Protein AF-A0A2E8DGE8-F1 (afdb_monomer)

Solvent-accessible surface area (backbone atoms only — not comparable to full-atom values): 11544 Å² total; per-residue (Å²): 110,72,70,59,54,52,53,52,56,52,50,54,56,52,52,54,51,55,49,52,20,52,50,45,42,50,50,31,44,53,45,53,69,44,33,67,75,41,34,36,60,28,47,49,55,46,34,62,89,46,58,68,51,37,36,53,54,50,53,54,47,49,52,51,52,49,50,54,44,48,53,27,65,72,46,49,27,46,70,27,46,38,50,35,53,40,47,15,53,49,42,28,52,52,18,54,53,20,47,76,56,33,91,50,69,68,46,21,52,46,11,34,54,48,15,46,51,27,23,53,36,40,69,31,65,46,39,44,24,49,15,45,31,50,72,50,62,88,82,38,45,36,39,58,48,80,62,59,66,68,52,50,68,51,52,42,57,52,30,42,50,42,30,52,50,17,62,46,52,9,61,46,30,42,41,65,71,37,54,69,66,11,51,52,33,38,69,54,18,39,58,49,15,53,51,28,52,51,55,53,37,55,57,57,59,22,32,37,37,42,41,96,71,28,41,35,46,40,36,80,87,84,36,96,64,74,49,76,45,70,70,127

Radius of gyration: 20.79 Å; Cα contacts (8 Å, |Δi|>4): 319; chains: 1; bounding box: 44×44×61 Å

Nearest PDB structures (foldseek):
  6zif-assembly1_C  TM=5.701E-01  e=2.093E+00  Methylocystis sp. ATCC 49242
  2x0c-assembly1_A  TM=2.723E-01  e=5.599E-01  Mus musculus
  3lmf-assembly1_A  TM=5.514E-01  e=4.478E+00  Nitrosospira multiformis ATCC 25196
  5ic1-assembly1_A  TM=2.253E-01  e=5.485E+00  Mus musculus

Secondary structure (DSSP, 8-state):
-HHHHHHHHHHHHHHHHHHHHHHHHHHHHHHHHHHHHHTHHHHHHHHHTS-HHHHHHHHHHHHHHHHHHHHHHHS-SHHHHHHHHHHHHHHHHHHHHHHTT-S-HHHHHHHHHHHHHHHHHHT-HHHHHHHHHTT--TT-EEEEPPPPHHIIIIIHHHHHHHHHHHHHHHHHHHHTT-HHHHHHHHHHHHHHHHHHHHHHHHHHT-EEEEETTEEEEE-TTT-SSPEEEE--

Structure (mmCIF, N/CA/C/O backbone):
data_AF-A0A2E8DGE8-F1
#
_entry.id   AF-A0A2E8DGE8-F1
#
loop_
_atom_site.group_PDB
_atom_site.id
_atom_site.type_symbol
_atom_site.label_atom_id
_atom_site.label_alt_id
_atom_site.label_comp_id
_atom_site.label_asym_id
_atom_site.label_entity_id
_atom_site.label_seq_id
_atom_site.pdbx_PDB_ins_code
_atom_site.Cartn_x
_atom_site.Cartn_y
_atom_site.Cartn_z
_atom_site.occupancy
_atom_site.B_iso_or_equiv
_atom_site.auth_seq_id
_atom_site.auth_comp_id
_atom_site.auth_asym_id
_atom_site.auth_atom_id
_atom_site.pdbx_PDB_model_num
ATOM 1 N N . MET A 1 1 ? -25.039 20.479 36.076 1.00 51.91 1 MET A N 1
ATOM 2 C CA . MET A 1 1 ? -24.089 21.240 35.225 1.00 51.91 1 MET A CA 1
ATOM 3 C C . MET A 1 1 ? -22.815 20.466 34.866 1.00 51.91 1 MET A C 1
ATOM 5 O O . MET A 1 1 ? -22.475 20.454 33.691 1.00 51.91 1 MET A O 1
ATOM 9 N N . ALA A 1 2 ? -22.148 19.762 35.794 1.00 54.34 2 ALA A N 1
ATOM 10 C CA . ALA A 1 2 ? -20.901 19.028 35.503 1.00 54.34 2 ALA A CA 1
ATOM 11 C C . ALA A 1 2 ? -21.019 17.928 34.417 1.00 54.34 2 ALA A C 1
ATOM 13 O O . ALA A 1 2 ? -20.128 17.791 33.583 1.00 54.34 2 ALA A O 1
ATOM 14 N N . ALA A 1 3 ? -22.134 17.188 34.363 1.00 55.03 3 ALA A N 1
ATOM 15 C CA . ALA A 1 3 ? -22.364 16.163 33.334 1.00 55.03 3 ALA A CA 1
ATOM 16 C C . ALA A 1 3 ? -22.555 16.750 31.919 1.00 55.03 3 ALA A C 1
ATOM 18 O O . ALA A 1 3 ? -22.093 16.171 30.939 1.00 55.03 3 ALA A O 1
ATOM 19 N N . VAL A 1 4 ? -23.178 17.931 31.817 1.00 55.06 4 VAL A N 1
ATOM 20 C CA . VAL A 1 4 ? -23.415 18.629 30.541 1.00 55.06 4 VAL A CA 1
ATOM 21 C C . VAL A 1 4 ? -22.108 19.214 30.001 1.00 55.06 4 VAL A C 1
ATOM 23 O O . VAL A 1 4 ? -21.792 19.020 28.832 1.00 55.06 4 VAL A O 1
ATOM 26 N N . ALA A 1 5 ? -21.293 19.832 30.864 1.00 48.47 5 ALA A N 1
ATOM 27 C CA . ALA A 1 5 ? -19.969 20.334 30.489 1.00 48.47 5 ALA A CA 1
ATOM 28 C C . ALA A 1 5 ? -19.020 19.202 30.046 1.00 48.47 5 ALA A C 1
ATOM 30 O O . ALA A 1 5 ? -18.326 19.334 29.040 1.00 48.47 5 ALA A O 1
ATOM 31 N N . LYS A 1 6 ? -19.050 18.049 30.734 1.00 51.09 6 LYS A N 1
ATOM 32 C CA . LYS A 1 6 ? -18.287 16.851 30.342 1.00 51.09 6 LYS A CA 1
ATOM 33 C C . LYS A 1 6 ? -18.746 16.302 28.984 1.00 51.09 6 LYS A C 1
ATOM 35 O O . LYS A 1 6 ? -17.907 15.925 28.172 1.00 51.09 6 LYS A O 1
ATOM 40 N N . GLY A 1 7 ? -20.054 16.309 28.712 1.00 55.84 7 GLY A N 1
ATOM 41 C CA . GLY A 1 7 ? -20.617 15.907 27.418 1.00 55.84 7 GLY A CA 1
ATOM 42 C C . GLY A 1 7 ? -20.218 16.825 26.254 1.00 55.84 7 GLY A C 1
ATOM 43 O O . GLY A 1 7 ? -19.949 16.333 25.160 1.00 55.84 7 GLY A O 1
ATOM 44 N N . ILE A 1 8 ? -20.121 18.137 26.490 1.00 54.28 8 ILE A N 1
ATOM 45 C CA . ILE A 1 8 ? -19.692 19.119 25.478 1.00 54.28 8 ILE A CA 1
ATOM 46 C C . ILE A 1 8 ? -18.203 18.941 25.144 1.00 54.28 8 ILE A C 1
ATOM 48 O O . ILE A 1 8 ? -17.860 18.788 23.973 1.00 54.28 8 ILE A O 1
ATOM 52 N N . PHE A 1 9 ? -17.338 18.823 26.157 1.00 50.56 9 PHE A N 1
ATOM 53 C CA . PHE A 1 9 ? -15.903 18.583 25.949 1.00 50.56 9 PHE A CA 1
ATOM 54 C C . PHE A 1 9 ? -15.605 17.239 25.263 1.00 50.56 9 PHE A C 1
ATOM 56 O O . PHE A 1 9 ? -14.710 17.149 24.423 1.00 50.56 9 PHE A O 1
ATOM 63 N N . GLN A 1 10 ? -16.357 16.176 25.577 1.00 57.41 10 GLN A N 1
ATOM 64 C CA . GLN A 1 10 ? -16.200 14.892 24.882 1.00 57.41 10 GLN A CA 1
ATOM 65 C C . GLN A 1 10 ? -16.668 14.948 23.421 1.00 57.41 10 GLN A C 1
ATOM 67 O O . GLN A 1 10 ? -16.054 14.307 22.565 1.00 57.41 10 GLN A O 1
ATOM 72 N N . ARG A 1 11 ? -17.711 15.733 23.115 1.00 55.59 11 ARG A N 1
ATOM 73 C CA . ARG A 1 11 ? -18.164 15.950 21.734 1.00 55.59 11 ARG A CA 1
ATOM 74 C C . ARG A 1 11 ? -17.136 16.718 20.906 1.00 55.59 11 ARG A C 1
ATOM 76 O O . ARG A 1 11 ? -16.836 16.279 19.798 1.00 55.59 11 ARG A O 1
ATOM 83 N N . GLU A 1 12 ? -16.559 17.798 21.430 1.00 55.56 12 GLU A N 1
ATOM 84 C CA . GLU A 1 12 ? -15.528 18.560 20.707 1.00 55.56 12 GLU A CA 1
ATOM 85 C C . GLU A 1 12 ? -14.302 17.693 20.390 1.00 55.56 12 GLU A C 1
ATOM 87 O O . GLU A 1 12 ? -13.897 17.605 19.226 1.00 55.56 12 GLU A O 1
ATOM 92 N N . ASN A 1 13 ? -13.796 16.939 21.373 1.00 60.56 13 ASN A N 1
ATOM 93 C CA . ASN A 1 13 ? -12.672 16.019 21.164 1.00 60.56 13 ASN A CA 1
ATOM 94 C C . ASN A 1 13 ? -12.981 14.924 20.124 1.00 60.56 13 ASN A C 1
ATOM 96 O O . ASN A 1 13 ? -12.121 14.578 19.311 1.00 60.56 13 ASN A O 1
ATOM 100 N N . GLY A 1 14 ? -14.214 14.403 20.100 1.00 61.72 14 GLY A N 1
ATOM 101 C CA . GLY A 1 14 ? -14.649 13.422 19.102 1.00 61.72 14 GLY A CA 1
ATOM 102 C C . GLY A 1 14 ? -14.700 13.982 17.676 1.00 61.72 14 GLY A C 1
ATOM 103 O O . GLY A 1 14 ? -14.303 13.300 16.729 1.00 61.72 14 GLY A O 1
ATOM 104 N N . THR A 1 15 ? -15.138 15.234 17.507 1.00 70.94 15 THR A N 1
ATOM 105 C CA . THR A 1 15 ? -15.202 15.884 16.183 1.00 70.94 15 THR A CA 1
ATOM 106 C C . THR A 1 15 ? -13.824 16.215 15.607 1.00 70.94 15 THR A C 1
ATOM 108 O O . THR A 1 15 ? -13.624 16.083 14.398 1.00 70.94 15 THR A O 1
ATOM 111 N N . GLY A 1 16 ? -12.860 16.592 16.455 1.00 75.56 16 GLY A N 1
ATOM 112 C CA . GLY A 1 16 ? -11.479 16.850 16.040 1.00 75.56 16 GLY A CA 1
ATOM 113 C C . GLY A 1 16 ? -10.785 15.595 15.505 1.00 75.56 16 GLY A C 1
ATOM 114 O O . GLY A 1 16 ? -10.193 15.636 14.427 1.00 75.56 16 GLY A O 1
ATOM 115 N N . ALA A 1 17 ? -10.933 14.465 16.205 1.00 77.81 17 ALA A N 1
ATOM 116 C CA . ALA A 1 17 ? -10.365 13.181 15.786 1.00 77.81 17 ALA A CA 1
ATOM 117 C C . ALA A 1 17 ? -10.940 12.694 14.443 1.00 77.81 17 ALA A C 1
ATOM 119 O O . ALA A 1 17 ? -10.188 12.343 13.539 1.00 77.81 17 ALA A O 1
ATOM 120 N N . ARG A 1 18 ? -12.264 12.775 14.248 1.00 82.31 18 ARG A N 1
ATOM 121 C CA . ARG A 1 18 ? -12.881 12.396 12.960 1.00 82.31 18 ARG A CA 1
ATOM 122 C C . ARG A 1 18 ? -12.405 13.267 11.799 1.00 82.31 18 ARG A C 1
ATOM 124 O O . ARG A 1 18 ? -12.255 12.789 10.672 1.00 82.31 18 ARG A O 1
ATOM 131 N N . ARG A 1 19 ? -12.158 14.556 12.058 1.00 86.06 19 ARG A N 1
ATOM 132 C CA . ARG A 1 19 ? -11.644 15.482 11.043 1.00 86.06 19 ARG A CA 1
ATOM 133 C C . ARG A 1 19 ? -10.224 15.112 10.621 1.00 86.06 19 ARG A C 1
ATOM 135 O O . ARG A 1 19 ? -9.949 15.117 9.424 1.00 86.06 19 ARG A O 1
ATOM 142 N N . SER A 1 20 ? -9.342 14.778 11.565 1.00 87.81 20 SER A N 1
ATOM 143 C CA . SER A 1 20 ? -7.960 14.389 11.250 1.00 87.81 20 SER A CA 1
ATOM 144 C C . SER A 1 20 ? -7.879 13.035 10.539 1.00 87.81 20 SER A C 1
ATOM 146 O O . SER A 1 20 ? -7.120 12.905 9.578 1.00 87.81 20 SER A O 1
ATOM 148 N N . GLU A 1 21 ? -8.696 12.059 10.939 1.00 91.00 21 GLU A N 1
ATOM 149 C CA . GLU A 1 21 ? -8.862 10.766 10.256 1.00 91.00 21 GLU A CA 1
ATOM 150 C C . GLU A 1 21 ? -9.275 10.958 8.795 1.00 91.00 21 GLU A C 1
ATOM 152 O O . GLU A 1 21 ? -8.600 10.488 7.876 1.00 91.00 21 GLU A O 1
ATOM 157 N N . THR A 1 22 ? -10.338 11.735 8.576 1.00 91.38 22 THR A N 1
ATOM 158 C CA . THR A 1 22 ? -10.864 12.019 7.237 1.00 91.38 22 THR A CA 1
ATOM 159 C C . THR A 1 22 ? -9.843 12.778 6.391 1.00 91.38 22 THR A C 1
ATOM 161 O O . THR A 1 22 ? -9.613 12.419 5.238 1.00 91.38 22 THR A O 1
ATOM 164 N N . ALA A 1 23 ? -9.185 13.796 6.956 1.00 93.31 23 ALA A N 1
A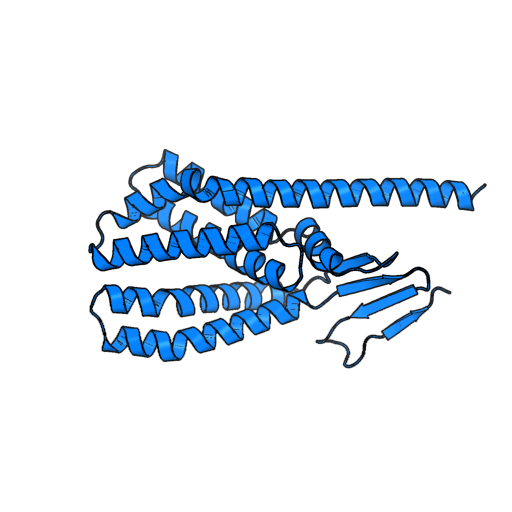TOM 165 C CA . ALA A 1 23 ? -8.156 14.562 6.258 1.00 93.31 23 ALA A CA 1
ATOM 166 C C . ALA A 1 23 ? -6.970 13.679 5.844 1.00 93.31 23 ALA A C 1
ATOM 168 O O . ALA A 1 23 ? -6.548 13.720 4.691 1.00 93.31 23 ALA A O 1
ATOM 169 N N . THR A 1 24 ? -6.472 12.833 6.749 1.00 92.94 24 THR A N 1
ATOM 170 C CA . THR A 1 24 ? -5.340 11.938 6.460 1.00 92.94 24 THR A CA 1
ATOM 171 C C . THR A 1 24 ? -5.714 10.883 5.417 1.00 92.94 24 THR A C 1
ATOM 173 O O . THR A 1 24 ? -4.919 10.594 4.524 1.00 92.94 24 THR A O 1
ATOM 176 N N . ALA A 1 25 ? -6.939 10.350 5.4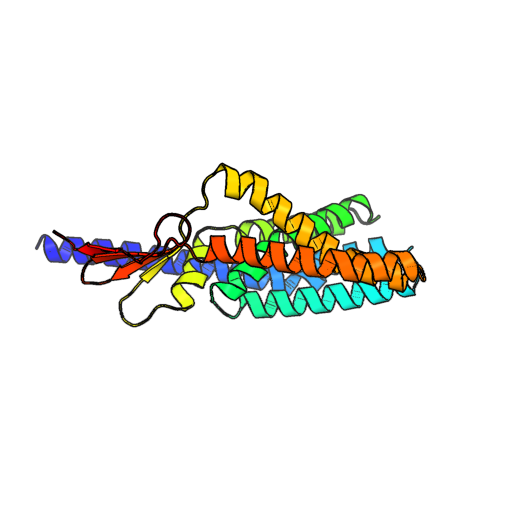66 1.00 94.19 25 ALA A N 1
ATOM 177 C CA . ALA A 1 25 ? -7.442 9.435 4.444 1.00 94.19 25 ALA A CA 1
ATOM 178 C C . ALA A 1 25 ? -7.549 10.111 3.066 1.00 94.19 25 ALA A C 1
ATOM 180 O O . ALA A 1 25 ? -7.201 9.502 2.055 1.00 94.19 25 ALA A O 1
ATOM 181 N N . TRP A 1 26 ? -7.978 11.375 3.007 1.00 96.25 26 TRP A N 1
ATOM 182 C CA . TRP A 1 26 ? -7.978 12.144 1.760 1.00 96.25 26 TRP A CA 1
ATOM 183 C C . TRP A 1 26 ? -6.573 12.433 1.240 1.00 96.25 26 TRP A C 1
ATOM 185 O O . TRP A 1 26 ? -6.359 12.314 0.036 1.00 96.25 26 TRP A O 1
ATOM 195 N N . ILE A 1 27 ? -5.613 12.734 2.120 1.00 96.56 27 ILE A N 1
ATOM 196 C CA . ILE A 1 27 ? -4.197 12.870 1.744 1.00 96.56 27 ILE A CA 1
ATOM 197 C C . ILE A 1 27 ? -3.694 11.566 1.124 1.00 96.56 27 ILE A C 1
ATOM 199 O O . ILE A 1 27 ? -3.140 11.599 0.029 1.00 96.56 27 ILE A O 1
ATOM 203 N N . LEU A 1 28 ? -3.938 10.421 1.773 1.00 97.25 28 LEU A N 1
ATOM 204 C CA . LEU A 1 28 ? -3.561 9.109 1.244 1.00 97.25 28 LEU A CA 1
ATOM 205 C C . LEU A 1 28 ? -4.180 8.862 -0.139 1.00 97.25 28 LEU A C 1
ATOM 207 O O . LEU A 1 28 ? -3.470 8.479 -1.062 1.00 97.25 28 LEU A O 1
ATOM 211 N N . ARG A 1 29 ? -5.486 9.106 -0.301 1.00 97.94 29 ARG A N 1
ATOM 212 C CA . ARG A 1 29 ? -6.204 8.911 -1.574 1.00 97.94 29 ARG A CA 1
ATOM 213 C C . ARG A 1 29 ? -5.666 9.810 -2.681 1.00 97.94 29 ARG A C 1
ATOM 215 O O . ARG A 1 29 ? -5.420 9.328 -3.780 1.00 97.94 29 ARG A O 1
ATOM 222 N N . ALA A 1 30 ? -5.469 11.097 -2.400 1.00 97.88 30 ALA A N 1
ATOM 223 C CA . ALA A 1 30 ? -4.946 12.057 -3.369 1.00 97.88 30 ALA A CA 1
ATOM 224 C C . ALA A 1 30 ? -3.496 11.729 -3.759 1.00 97.88 30 ALA A C 1
ATOM 226 O O . ALA A 1 30 ? -3.151 11.737 -4.942 1.00 97.88 30 ALA A O 1
ATOM 227 N N . ALA A 1 31 ? -2.661 11.375 -2.779 1.00 97.19 31 ALA A N 1
ATOM 228 C CA . ALA A 1 31 ? -1.288 10.951 -3.022 1.00 97.19 31 ALA A CA 1
ATOM 229 C C . ALA A 1 31 ? -1.248 9.661 -3.857 1.00 97.19 31 ALA A C 1
ATOM 231 O O . ALA A 1 31 ? -0.504 9.592 -4.828 1.00 97.19 31 ALA A O 1
ATOM 232 N N . TRP A 1 32 ? -2.103 8.678 -3.552 1.00 97.88 32 TRP A N 1
ATOM 233 C CA . TRP A 1 32 ? -2.200 7.432 -4.317 1.00 97.88 32 TRP A CA 1
ATOM 234 C C . TRP A 1 32 ? -2.699 7.656 -5.750 1.00 97.88 32 TRP A C 1
ATOM 236 O O . TRP A 1 32 ? -2.144 7.112 -6.705 1.00 97.88 32 TRP A O 1
ATOM 246 N N . LEU A 1 33 ? -3.735 8.483 -5.915 1.00 98.19 33 LEU A N 1
ATOM 247 C CA . LEU A 1 33 ? -4.322 8.818 -7.213 1.00 98.19 33 LEU A CA 1
ATOM 248 C C . LEU A 1 33 ? -3.297 9.468 -8.150 1.00 98.19 33 LEU A C 1
ATOM 250 O O . LEU A 1 33 ? -3.298 9.186 -9.344 1.00 98.19 33 LEU A O 1
ATOM 254 N N . THR A 1 34 ? -2.415 10.309 -7.609 1.00 98.00 34 THR A N 1
ATOM 255 C CA . THR A 1 34 ? -1.416 11.058 -8.386 1.00 98.00 34 THR A CA 1
ATOM 256 C C . THR A 1 34 ? -0.120 10.286 -8.654 1.00 98.00 34 THR A C 1
ATOM 258 O O . THR A 1 34 ? 0.705 10.771 -9.425 1.00 98.00 34 THR A O 1
ATOM 261 N N . LEU A 1 35 ? 0.059 9.072 -8.108 1.00 97.88 35 LEU A N 1
ATOM 262 C CA . LEU A 1 35 ? 1.256 8.238 -8.328 1.00 97.88 35 LEU A CA 1
ATOM 263 C C . LEU A 1 35 ? 1.648 8.032 -9.802 1.00 97.88 35 LEU A C 1
ATOM 265 O O . LEU A 1 35 ? 2.840 8.118 -10.094 1.00 97.88 35 LEU A O 1
ATOM 269 N N . PRO A 1 36 ? 0.723 7.802 -10.756 1.00 97.75 36 PRO A N 1
ATOM 270 C CA . PRO A 1 36 ? 1.098 7.635 -12.159 1.00 97.75 36 PRO A CA 1
ATOM 271 C C . PRO A 1 36 ? 1.751 8.886 -12.760 1.00 97.75 36 PRO A C 1
ATOM 273 O O . PRO A 1 36 ? 2.503 8.771 -13.719 1.00 97.75 36 PRO A O 1
ATOM 276 N N . LEU A 1 37 ? 1.491 10.067 -12.188 1.00 97.25 37 LEU A N 1
ATOM 277 C CA . LEU A 1 37 ? 2.069 11.340 -12.622 1.00 97.25 37 LEU A CA 1
ATOM 278 C C . LEU A 1 37 ? 3.358 11.680 -11.863 1.00 97.25 37 LEU A C 1
ATOM 280 O O . LEU A 1 37 ? 4.256 12.284 -12.434 1.00 97.25 37 LEU A O 1
ATOM 284 N N . THR A 1 38 ? 3.450 11.314 -10.582 1.00 97.31 38 THR A N 1
ATOM 285 C CA . THR A 1 38 ? 4.573 11.698 -9.707 1.00 97.31 38 THR A CA 1
ATOM 286 C C . THR A 1 38 ? 5.697 10.666 -9.665 1.00 97.31 38 THR A C 1
ATOM 288 O O . THR A 1 38 ? 6.863 11.037 -9.629 1.00 97.31 38 THR A O 1
ATOM 291 N N . LEU A 1 39 ? 5.358 9.377 -9.673 1.00 97.25 39 LEU A N 1
ATOM 292 C CA . LEU A 1 39 ? 6.295 8.250 -9.630 1.00 97.25 39 LEU A CA 1
ATOM 293 C C . LEU A 1 39 ? 6.407 7.542 -10.992 1.00 97.25 39 LEU A C 1
ATOM 295 O O . LEU A 1 39 ? 7.451 6.979 -11.313 1.00 97.25 39 LEU A O 1
ATOM 299 N N . GLY A 1 40 ? 5.341 7.574 -11.797 1.00 96.50 40 GLY A N 1
ATOM 300 C CA . GLY A 1 40 ? 5.273 6.904 -13.098 1.00 96.50 40 GLY A CA 1
ATOM 301 C C . GLY A 1 40 ? 6.402 7.268 -14.072 1.00 96.50 40 GLY A C 1
ATOM 302 O O . GLY A 1 40 ? 7.012 6.339 -14.599 1.00 96.50 40 GLY A O 1
ATOM 303 N N . PRO A 1 41 ? 6.730 8.559 -14.292 1.00 96.50 41 PRO A N 1
ATOM 304 C CA . PRO A 1 41 ? 7.807 8.953 -15.204 1.00 96.50 41 PRO A CA 1
ATOM 305 C C . PRO A 1 41 ? 9.178 8.413 -14.785 1.00 96.50 41 PRO A C 1
ATOM 307 O O . PRO A 1 41 ? 9.861 7.807 -15.603 1.00 96.50 41 PRO A O 1
ATOM 310 N N . ALA A 1 42 ? 9.529 8.528 -13.499 1.00 96.50 42 ALA A N 1
ATOM 311 C CA . ALA A 1 42 ? 10.791 8.007 -12.977 1.00 96.50 42 ALA A CA 1
ATOM 312 C C . ALA A 1 42 ? 10.883 6.482 -13.149 1.00 96.50 42 ALA A C 1
ATOM 314 O O . ALA A 1 42 ? 11.898 5.972 -13.607 1.00 96.50 42 ALA A O 1
ATOM 315 N N . LEU A 1 43 ? 9.803 5.743 -12.857 1.00 96.00 43 LEU A N 1
ATOM 316 C CA . LEU A 1 43 ? 9.764 4.295 -13.096 1.00 96.00 43 LEU A CA 1
ATOM 317 C C . LEU A 1 43 ? 9.859 3.942 -14.585 1.00 96.00 43 LEU A C 1
ATOM 319 O O . LEU A 1 43 ? 10.472 2.933 -14.923 1.00 96.00 43 LEU A O 1
ATOM 323 N N . ALA A 1 44 ? 9.239 4.726 -15.468 1.00 95.56 44 ALA A N 1
ATOM 324 C CA . ALA A 1 44 ? 9.293 4.495 -16.907 1.00 95.56 44 ALA A CA 1
ATOM 325 C C . ALA A 1 44 ? 10.716 4.685 -17.449 1.00 95.56 44 ALA A C 1
ATOM 327 O O . ALA A 1 44 ? 11.194 3.812 -18.169 1.00 95.56 44 ALA A O 1
ATOM 328 N N . ASP A 1 45 ? 11.397 5.754 -17.033 1.00 94.94 45 ASP A N 1
ATOM 329 C CA . ASP A 1 45 ? 12.794 6.035 -17.377 1.00 94.94 45 ASP A CA 1
ATOM 330 C C . ASP A 1 45 ? 13.733 4.920 -16.881 1.00 94.94 45 ASP A C 1
ATOM 332 O O . ASP A 1 45 ? 14.453 4.300 -17.664 1.00 94.94 45 ASP A O 1
ATOM 336 N N . SER A 1 46 ? 13.613 4.523 -15.606 1.00 93.75 46 SER A N 1
ATOM 337 C CA . SER A 1 46 ? 14.395 3.416 -15.028 1.00 93.75 46 SER A CA 1
ATOM 338 C C . SER A 1 46 ? 14.178 2.063 -15.729 1.00 93.75 46 SER A C 1
ATOM 340 O O . SER A 1 4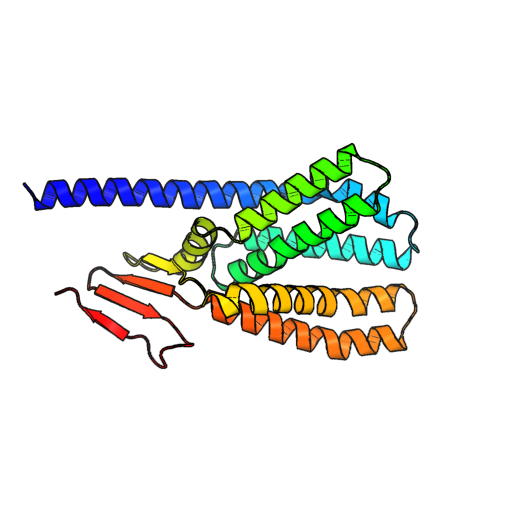6 ? 15.021 1.159 -15.644 1.00 93.75 46 SER A O 1
ATOM 342 N N . LEU A 1 47 ? 13.028 1.881 -16.384 1.00 93.62 47 LEU A N 1
ATOM 343 C CA . LEU A 1 47 ? 12.678 0.667 -17.120 1.00 93.62 47 LEU A CA 1
ATOM 344 C C . LEU A 1 47 ? 12.997 0.752 -18.617 1.00 93.62 47 LEU A C 1
ATOM 346 O O . LEU A 1 47 ? 12.934 -0.285 -19.283 1.00 93.62 47 LEU A O 1
ATOM 350 N N . ASP A 1 48 ? 13.336 1.923 -19.160 1.00 92.88 48 ASP A N 1
ATOM 351 C CA . ASP A 1 48 ? 13.436 2.121 -20.609 1.00 92.88 48 ASP A CA 1
ATOM 352 C C . ASP A 1 48 ? 14.542 1.261 -21.235 1.00 92.88 48 ASP A C 1
ATOM 354 O O . ASP A 1 48 ? 14.318 0.573 -22.233 1.00 92.88 48 ASP A O 1
ATOM 358 N N . SER A 1 49 ? 15.685 1.162 -20.552 1.00 90.12 49 SER A N 1
ATOM 359 C CA . SER A 1 49 ? 16.832 0.333 -20.952 1.00 90.12 49 SER A CA 1
ATOM 360 C C . SER A 1 49 ? 16.617 -1.184 -20.807 1.00 90.12 49 SER A C 1
ATOM 362 O O . SER A 1 49 ? 17.487 -1.978 -21.177 1.00 90.12 49 SER A O 1
ATOM 364 N N . ARG A 1 50 ? 15.482 -1.631 -20.251 1.00 90.88 50 ARG A N 1
ATOM 365 C CA . ARG A 1 50 ? 15.199 -3.054 -20.008 1.00 90.88 50 ARG A CA 1
ATOM 366 C C . ARG A 1 50 ? 14.599 -3.738 -21.236 1.00 90.88 50 ARG A C 1
ATOM 368 O O . ARG A 1 50 ? 13.974 -3.117 -22.091 1.00 90.88 50 ARG A O 1
ATOM 375 N N . ALA A 1 51 ? 14.733 -5.065 -21.288 1.00 90.50 51 ALA A N 1
ATOM 376 C CA . ALA A 1 51 ? 14.126 -5.883 -22.334 1.00 90.50 51 ALA A CA 1
ATOM 377 C C . ALA A 1 51 ? 12.606 -5.645 -22.431 1.00 90.50 51 ALA A C 1
ATOM 379 O O . ALA A 1 51 ? 11.915 -5.545 -21.413 1.00 90.50 51 ALA A O 1
ATOM 380 N N . ALA A 1 52 ? 12.074 -5.608 -23.658 1.00 89.12 52 ALA A N 1
ATOM 381 C CA . ALA A 1 52 ? 10.686 -5.216 -23.924 1.00 89.12 52 ALA A CA 1
ATOM 382 C C . ALA A 1 52 ? 9.645 -6.066 -23.169 1.00 89.12 52 ALA A C 1
ATOM 384 O O . ALA A 1 52 ? 8.656 -5.524 -22.673 1.00 89.12 52 ALA A O 1
ATOM 385 N N . GLY A 1 53 ? 9.878 -7.379 -23.041 1.00 87.88 53 GLY A N 1
ATOM 386 C CA . GLY A 1 53 ? 9.002 -8.284 -22.288 1.00 87.88 53 GLY A CA 1
ATOM 387 C C . GLY A 1 53 ? 8.941 -7.938 -20.798 1.00 87.88 53 GLY A C 1
ATOM 388 O O . GLY A 1 53 ? 7.852 -7.799 -20.236 1.00 87.88 53 GLY A O 1
ATOM 389 N N . LEU A 1 54 ? 10.102 -7.712 -20.175 1.00 90.44 54 LEU A N 1
ATOM 390 C CA . LEU A 1 54 ? 10.205 -7.316 -18.771 1.00 90.44 54 LEU A CA 1
ATOM 391 C C . LEU A 1 54 ? 9.584 -5.937 -18.534 1.00 90.44 54 LEU A C 1
ATOM 393 O O . LEU A 1 54 ? 8.775 -5.788 -17.617 1.00 90.44 54 LEU A O 1
ATOM 397 N N . ARG A 1 55 ? 9.905 -4.951 -19.381 1.00 93.75 55 ARG A N 1
ATOM 398 C CA . ARG A 1 55 ? 9.346 -3.593 -19.302 1.00 93.75 55 ARG A CA 1
ATOM 399 C C . ARG A 1 55 ? 7.821 -3.619 -19.371 1.00 93.75 55 ARG A C 1
ATOM 401 O O . ARG A 1 55 ? 7.168 -3.125 -18.460 1.00 93.75 55 ARG A O 1
ATOM 408 N N . THR A 1 56 ? 7.254 -4.283 -20.380 1.00 93.00 56 THR A N 1
ATOM 409 C CA . THR A 1 56 ? 5.794 -4.374 -20.568 1.00 93.00 56 THR A CA 1
ATOM 410 C C . THR A 1 56 ? 5.113 -5.068 -19.390 1.00 93.00 56 THR A C 1
ATOM 412 O O . THR A 1 56 ? 4.133 -4.556 -18.853 1.00 93.00 56 THR A O 1
ATOM 415 N N . THR A 1 57 ? 5.657 -6.202 -18.939 1.00 94.06 57 THR A N 1
ATOM 416 C CA . THR A 1 57 ? 5.113 -6.951 -17.794 1.00 94.06 57 THR A CA 1
ATOM 417 C C . THR A 1 57 ? 5.143 -6.112 -16.517 1.00 94.06 57 THR A C 1
ATOM 419 O O . THR A 1 57 ? 4.167 -6.086 -15.768 1.00 94.06 57 THR A O 1
ATOM 422 N N . THR A 1 58 ? 6.234 -5.375 -16.295 1.00 94.38 58 THR A N 1
ATOM 423 C CA . THR A 1 58 ? 6.380 -4.486 -15.137 1.00 94.38 58 THR A CA 1
ATOM 424 C C . THR A 1 58 ? 5.388 -3.328 -15.207 1.00 94.38 58 THR A C 1
ATOM 426 O O . THR A 1 58 ? 4.705 -3.064 -14.222 1.00 94.38 58 THR A O 1
ATOM 429 N N . SER A 1 59 ? 5.232 -2.681 -16.366 1.00 95.50 59 SER A N 1
ATOM 430 C CA . SER A 1 59 ? 4.259 -1.598 -16.557 1.00 95.50 59 SER A CA 1
ATOM 431 C C . SER A 1 59 ? 2.820 -2.060 -16.315 1.00 95.50 59 SER A C 1
ATOM 433 O O . SER A 1 59 ? 2.074 -1.382 -15.610 1.00 95.50 59 SER A O 1
ATOM 435 N N . VAL A 1 60 ? 2.430 -3.230 -16.836 1.00 95.62 60 VAL A N 1
ATOM 436 C CA . VAL A 1 60 ? 1.099 -3.815 -16.584 1.00 95.62 60 VAL A CA 1
ATOM 437 C C . VAL A 1 60 ? 0.913 -4.122 -15.096 1.00 95.62 60 VAL A C 1
ATOM 439 O O . VAL A 1 60 ? -0.121 -3.781 -14.520 1.00 95.62 60 VAL A O 1
ATOM 442 N N . GLY A 1 61 ? 1.927 -4.709 -14.453 1.00 95.25 61 GLY A N 1
ATOM 443 C CA . GLY A 1 61 ? 1.918 -4.982 -13.016 1.00 95.25 61 GLY A CA 1
ATOM 444 C C . GLY A 1 61 ? 1.765 -3.714 -12.172 1.00 95.25 61 GLY A C 1
ATOM 445 O O . GLY A 1 61 ? 0.954 -3.691 -11.250 1.00 95.25 61 GLY A O 1
ATOM 446 N N . LEU A 1 62 ? 2.478 -2.638 -12.515 1.00 96.31 62 LEU A N 1
ATOM 447 C CA . LEU A 1 62 ? 2.379 -1.344 -11.836 1.00 96.31 62 LEU A CA 1
ATOM 448 C C . LEU A 1 62 ? 0.978 -0.735 -11.960 1.00 96.31 62 LEU A C 1
ATOM 450 O O . LEU A 1 62 ? 0.431 -0.281 -10.957 1.00 96.31 62 LEU A O 1
ATOM 454 N N . TRP A 1 63 ? 0.356 -0.785 -13.142 1.00 97.44 63 TRP A N 1
ATOM 455 C CA . TRP A 1 63 ? -1.028 -0.330 -13.326 1.00 97.44 63 TRP A CA 1
ATOM 456 C C . TRP A 1 63 ? -2.035 -1.158 -12.522 1.00 97.44 63 TRP A C 1
ATOM 458 O O . TRP A 1 63 ? -2.951 -0.597 -11.911 1.00 97.44 63 TRP A O 1
ATOM 468 N N . ALA A 1 64 ? -1.858 -2.481 -12.479 1.00 96.69 64 ALA A N 1
ATOM 469 C CA . ALA A 1 64 ? -2.700 -3.365 -11.678 1.00 96.69 64 ALA A CA 1
ATOM 470 C C . ALA A 1 64 ? -2.556 -3.068 -10.175 1.00 96.69 64 ALA A C 1
ATOM 472 O O . ALA A 1 64 ? -3.560 -2.881 -9.486 1.00 96.69 64 ALA A O 1
ATOM 473 N N . LEU A 1 65 ? -1.320 -2.955 -9.675 1.00 95.88 65 LEU A N 1
ATOM 474 C CA . LEU A 1 65 ? -1.026 -2.625 -8.276 1.00 95.88 65 LEU A CA 1
ATOM 475 C C . LEU A 1 65 ? -1.553 -1.240 -7.893 1.00 95.88 65 LEU A C 1
ATOM 477 O O . LEU A 1 65 ? -2.157 -1.088 -6.829 1.00 95.88 65 LEU A O 1
ATOM 481 N N . TRP A 1 66 ? -1.383 -0.249 -8.768 1.00 97.81 66 TRP A N 1
ATOM 482 C CA . TRP A 1 66 ? -1.938 1.085 -8.573 1.00 97.81 66 TRP A CA 1
ATOM 483 C C . TRP A 1 66 ? -3.464 1.043 -8.453 1.00 97.81 66 TRP A C 1
ATOM 485 O O . TRP A 1 66 ? -4.004 1.599 -7.498 1.00 97.81 66 TRP A O 1
ATOM 495 N N . SER A 1 67 ? -4.143 0.330 -9.359 1.00 97.56 67 SER A N 1
ATOM 496 C CA . SER A 1 67 ? -5.609 0.217 -9.386 1.00 97.56 67 SER A CA 1
ATOM 497 C C . SER A 1 67 ? -6.154 -0.477 -8.137 1.00 97.56 67 SER A C 1
ATOM 499 O O . SER A 1 67 ? -7.084 0.019 -7.498 1.00 97.56 67 SER A O 1
ATOM 501 N N . VAL A 1 68 ? -5.550 -1.607 -7.755 1.00 97.00 68 VAL A N 1
ATOM 502 C CA . VAL A 1 68 ? -5.916 -2.354 -6.541 1.00 97.00 68 VAL A CA 1
ATOM 503 C C . VAL A 1 68 ? -5.693 -1.498 -5.298 1.00 97.00 68 VAL A C 1
ATOM 505 O O . VAL A 1 68 ? -6.561 -1.439 -4.427 1.00 97.00 68 VAL A O 1
ATOM 508 N N . GLY A 1 69 ? -4.557 -0.805 -5.222 1.00 97.00 69 GLY A N 1
ATOM 509 C CA . GLY A 1 69 ? -4.259 0.100 -4.122 1.00 97.00 69 GLY A CA 1
ATOM 510 C C . GLY A 1 69 ? -5.241 1.265 -4.040 1.00 97.00 69 GLY A C 1
ATOM 511 O O . GLY A 1 69 ? -5.769 1.533 -2.964 1.00 97.00 69 GLY A O 1
ATOM 512 N N . LEU A 1 70 ? -5.576 1.893 -5.171 1.00 97.50 70 LEU A N 1
ATOM 513 C CA . LEU A 1 70 ? -6.537 2.993 -5.218 1.00 97.50 70 LEU A CA 1
ATOM 514 C C . LEU A 1 70 ? -7.903 2.522 -4.713 1.00 97.50 70 LEU A C 1
ATOM 516 O O . LEU A 1 70 ? -8.462 3.144 -3.811 1.00 97.50 70 LEU A O 1
ATOM 520 N N . LEU A 1 71 ? -8.399 1.384 -5.207 1.00 97.62 71 LEU A N 1
ATOM 521 C CA . LEU A 1 71 ? -9.655 0.799 -4.737 1.00 97.62 71 LEU A CA 1
ATOM 522 C C . LEU A 1 71 ? -9.611 0.486 -3.234 1.00 97.62 71 LEU A C 1
ATOM 524 O O . LEU A 1 71 ? -10.563 0.786 -2.512 1.00 97.62 71 LEU A O 1
ATOM 528 N N . ALA A 1 72 ? -8.491 -0.049 -2.741 1.00 97.06 72 ALA A N 1
ATOM 529 C CA . ALA A 1 72 ? -8.305 -0.308 -1.319 1.00 97.06 72 ALA A CA 1
ATOM 530 C C . ALA A 1 72 ? -8.362 0.979 -0.479 1.00 97.06 72 ALA A C 1
ATOM 532 O O . ALA A 1 72 ? -8.944 0.957 0.602 1.00 97.06 72 ALA A O 1
ATOM 533 N N . THR A 1 73 ? -7.844 2.115 -0.968 1.00 96.88 73 THR A N 1
ATOM 534 C CA . THR A 1 73 ? -7.949 3.399 -0.243 1.00 96.88 73 THR A CA 1
ATOM 535 C C . THR A 1 73 ? -9.379 3.951 -0.163 1.00 96.88 73 THR A C 1
ATOM 537 O O . THR A 1 73 ? -9.689 4.767 0.715 1.00 96.88 73 THR A O 1
ATOM 540 N N . LEU A 1 74 ? -10.263 3.530 -1.072 1.00 96.12 74 LEU A N 1
ATOM 541 C CA . LEU A 1 74 ? -11.642 4.015 -1.161 1.00 96.12 74 LEU A CA 1
ATOM 542 C C . LEU A 1 74 ? -12.614 3.242 -0.270 1.00 96.12 74 LEU A C 1
ATOM 544 O O . LEU A 1 74 ? -13.619 3.817 0.137 1.00 96.12 74 LEU A O 1
ATOM 548 N N . ILE A 1 75 ? -12.311 1.985 0.055 1.00 95.56 75 ILE A N 1
ATOM 549 C CA . ILE A 1 75 ? -13.167 1.105 0.858 1.00 95.56 75 ILE A CA 1
ATOM 550 C C . ILE A 1 75 ? -12.583 1.022 2.278 1.00 95.56 75 ILE A C 1
ATOM 552 O O . ILE A 1 75 ? -11.601 0.304 2.467 1.00 95.56 75 ILE A O 1
ATOM 556 N N . PRO A 1 76 ? -13.136 1.716 3.292 1.00 91.88 76 PRO A N 1
ATOM 557 C CA . PRO A 1 76 ? -12.632 1.659 4.664 1.00 91.88 76 PRO A CA 1
ATOM 558 C C . PRO A 1 76 ? -12.997 0.313 5.303 1.00 91.88 76 PRO A C 1
ATOM 560 O O . PRO A 1 76 ? -14.130 0.103 5.725 1.00 91.88 76 PRO A O 1
ATOM 563 N N . HIS A 1 77 ? -12.058 -0.633 5.315 1.00 91.88 77 HIS A N 1
ATOM 564 C CA . HIS A 1 77 ? -12.268 -1.968 5.874 1.00 91.88 77 HIS A CA 1
ATOM 565 C C . HIS A 1 77 ? -10.942 -2.558 6.402 1.00 91.88 77 HIS A C 1
ATOM 567 O O . HIS A 1 77 ? -9.884 -2.298 5.825 1.00 91.88 77 HIS A O 1
ATOM 573 N N . PRO A 1 78 ? -10.931 -3.422 7.439 1.00 90.06 78 PRO A N 1
ATOM 574 C CA . PRO A 1 78 ? -9.682 -4.003 7.958 1.00 90.06 78 PRO A CA 1
ATOM 575 C C . PRO A 1 78 ? -8.850 -4.771 6.914 1.00 90.06 78 PRO A C 1
ATOM 577 O O . PRO A 1 78 ? -7.619 -4.762 6.940 1.00 90.06 78 PRO A O 1
ATOM 580 N N . VAL A 1 79 ? -9.513 -5.427 5.957 1.00 92.12 79 VAL A N 1
ATOM 581 C CA . VAL A 1 79 ? -8.826 -6.161 4.877 1.00 92.12 79 VAL A CA 1
ATOM 582 C C . VAL A 1 79 ? -8.140 -5.200 3.904 1.00 92.12 79 VAL A C 1
ATOM 584 O O . VAL A 1 79 ? -6.982 -5.408 3.549 1.00 92.12 79 VAL A O 1
ATOM 587 N N . THR A 1 80 ? -8.816 -4.124 3.500 1.00 94.75 80 THR A N 1
ATOM 588 C CA . THR A 1 80 ? -8.243 -3.122 2.590 1.00 94.75 80 THR A CA 1
ATOM 589 C C . THR A 1 80 ? -7.165 -2.290 3.280 1.00 94.75 80 THR A C 1
ATOM 591 O O . THR A 1 80 ? -6.195 -1.910 2.632 1.00 94.75 80 THR A O 1
ATOM 594 N N . LEU A 1 81 ? -7.234 -2.120 4.606 1.00 94.69 81 LEU A N 1
ATOM 595 C CA . LEU A 1 81 ? -6.147 -1.538 5.396 1.00 94.69 81 LEU A CA 1
ATOM 596 C C . LEU A 1 81 ? -4.860 -2.363 5.292 1.00 94.69 81 LEU A C 1
ATOM 598 O O . LEU A 1 81 ? -3.775 -1.795 5.199 1.00 94.69 81 LEU A O 1
ATOM 602 N N . THR A 1 82 ? -4.961 -3.694 5.262 1.00 94.38 82 THR A N 1
ATOM 603 C CA . THR A 1 82 ? -3.786 -4.555 5.055 1.00 94.38 82 THR A CA 1
ATOM 604 C C . THR A 1 82 ? -3.164 -4.306 3.683 1.00 94.38 82 THR A C 1
ATOM 606 O O . THR A 1 82 ? -1.946 -4.170 3.580 1.00 94.38 82 THR A O 1
ATOM 609 N N . VAL A 1 83 ? -3.991 -4.177 2.640 1.00 95.81 83 VAL A N 1
ATOM 610 C CA . VAL A 1 83 ? -3.526 -3.846 1.284 1.00 95.81 83 VAL A CA 1
ATOM 611 C C . VAL A 1 83 ? -2.814 -2.493 1.275 1.00 95.81 83 VAL A C 1
ATOM 613 O O . VAL A 1 83 ? -1.694 -2.402 0.780 1.00 95.81 83 VAL A O 1
ATOM 616 N N . VAL A 1 84 ? -3.403 -1.467 1.895 1.00 96.44 84 VAL A N 1
ATOM 617 C CA . VAL A 1 84 ? -2.802 -0.128 2.024 1.00 96.44 84 VAL A CA 1
ATOM 618 C C . VAL A 1 84 ? -1.474 -0.173 2.787 1.00 96.44 84 VAL A C 1
ATOM 620 O O . VAL A 1 84 ? -0.509 0.463 2.374 1.00 96.44 84 VAL A O 1
ATOM 623 N N . ARG A 1 85 ? -1.380 -0.956 3.868 1.00 94.31 85 ARG A N 1
ATOM 624 C CA . ARG A 1 85 ? -0.170 -1.065 4.704 1.00 94.31 85 ARG A CA 1
ATOM 625 C C . ARG A 1 85 ? 0.965 -1.872 4.092 1.00 94.31 85 ARG A C 1
ATOM 627 O O . ARG A 1 85 ? 2.095 -1.732 4.540 1.00 94.31 85 ARG A O 1
ATOM 634 N N . ILE A 1 86 ? 0.675 -2.707 3.103 1.00 95.50 86 ILE A N 1
ATOM 635 C CA . ILE A 1 86 ? 1.696 -3.371 2.286 1.00 95.50 86 ILE A CA 1
ATOM 636 C C . ILE A 1 86 ? 2.076 -2.461 1.118 1.00 95.50 86 ILE A C 1
ATOM 638 O O . ILE A 1 86 ? 3.254 -2.239 0.850 1.00 95.50 86 ILE A O 1
ATOM 642 N N . GLY A 1 87 ? 1.066 -1.906 0.447 1.00 95.56 87 GLY A N 1
ATOM 643 C CA . GLY A 1 87 ? 1.234 -1.065 -0.726 1.00 95.56 87 GLY A CA 1
ATOM 644 C C . GLY A 1 87 ? 1.974 0.238 -0.428 1.00 95.56 87 GLY A C 1
ATOM 645 O O . GLY A 1 87 ? 2.807 0.642 -1.225 1.00 95.56 87 GLY A O 1
ATOM 646 N N . GLY A 1 88 ? 1.740 0.867 0.726 1.00 95.88 88 GLY A N 1
ATOM 647 C CA . GLY A 1 88 ? 2.411 2.109 1.110 1.00 95.88 88 GLY A CA 1
ATOM 648 C C . GLY A 1 88 ? 3.939 1.987 1.137 1.00 95.88 88 GLY A C 1
ATOM 649 O O . GLY A 1 88 ? 4.608 2.658 0.351 1.00 95.88 88 GLY A O 1
ATOM 650 N N . PRO A 1 89 ? 4.503 1.095 1.975 1.00 95.44 89 PRO A N 1
ATOM 651 C CA . PRO A 1 89 ? 5.937 0.808 1.990 1.00 95.44 89 PRO A CA 1
ATOM 652 C C . PRO A 1 89 ? 6.479 0.312 0.645 1.00 95.44 89 PRO A C 1
ATOM 654 O O . PRO A 1 89 ? 7.592 0.675 0.270 1.00 95.44 89 PRO A O 1
ATOM 657 N N . ALA A 1 90 ? 5.702 -0.479 -0.105 1.00 96.19 90 ALA A N 1
ATOM 658 C CA . ALA A 1 90 ? 6.101 -0.932 -1.438 1.00 96.19 90 ALA A CA 1
ATOM 659 C C . ALA A 1 90 ? 6.263 0.241 -2.421 1.00 96.19 90 ALA A C 1
ATOM 661 O O . ALA A 1 90 ? 7.249 0.288 -3.154 1.00 96.19 90 ALA A O 1
ATOM 662 N N . THR A 1 91 ? 5.357 1.223 -2.392 1.00 96.88 91 THR A N 1
ATOM 663 C CA . THR A 1 91 ? 5.461 2.459 -3.183 1.00 96.88 91 THR A CA 1
ATOM 664 C C . THR A 1 91 ? 6.690 3.273 -2.781 1.00 96.88 91 THR A C 1
ATOM 666 O O . THR A 1 91 ? 7.406 3.770 -3.649 1.00 96.88 91 THR A O 1
ATOM 669 N N . THR A 1 92 ? 6.989 3.375 -1.482 1.00 96.75 92 THR A N 1
ATOM 670 C CA . THR A 1 92 ? 8.211 4.044 -1.004 1.00 96.75 92 THR A CA 1
ATOM 671 C C . THR A 1 92 ? 9.476 3.336 -1.501 1.00 96.75 92 THR A C 1
ATOM 673 O O . THR A 1 92 ? 10.408 3.995 -1.958 1.00 96.75 92 THR A O 1
ATOM 676 N N . ALA A 1 93 ? 9.504 2.001 -1.465 1.00 96.00 93 ALA A N 1
ATOM 677 C CA . ALA A 1 93 ? 10.625 1.210 -1.969 1.00 96.00 93 ALA A CA 1
ATOM 678 C C . ALA A 1 93 ? 10.796 1.348 -3.492 1.00 96.00 93 ALA A C 1
ATOM 680 O O . ALA A 1 93 ? 11.918 1.504 -3.970 1.00 96.00 93 ALA A O 1
ATOM 681 N N . ALA A 1 94 ? 9.694 1.351 -4.249 1.00 95.81 94 ALA A N 1
ATOM 682 C CA . ALA A 1 94 ? 9.711 1.574 -5.693 1.00 95.81 94 ALA A CA 1
ATOM 683 C C . ALA A 1 94 ? 10.238 2.974 -6.048 1.00 95.81 94 ALA A C 1
ATOM 685 O O . ALA A 1 94 ? 11.054 3.105 -6.956 1.00 95.81 94 ALA A O 1
ATOM 686 N N . ALA A 1 95 ? 9.833 4.004 -5.299 1.00 97.12 95 ALA A N 1
ATOM 687 C CA . ALA A 1 95 ? 10.338 5.364 -5.471 1.00 97.12 95 ALA A CA 1
ATOM 688 C C . ALA A 1 95 ? 11.834 5.483 -5.154 1.00 97.12 95 ALA A C 1
ATOM 690 O O . ALA A 1 95 ? 12.569 6.120 -5.903 1.00 97.12 95 ALA A O 1
ATOM 691 N N . ALA A 1 96 ? 12.298 4.836 -4.080 1.00 96.75 96 ALA A N 1
ATOM 692 C CA . ALA A 1 96 ? 13.716 4.803 -3.733 1.00 96.75 96 ALA A CA 1
ATOM 693 C C . ALA A 1 96 ? 14.555 4.097 -4.811 1.00 96.75 96 ALA A C 1
ATOM 695 O O . ALA A 1 96 ? 15.638 4.565 -5.148 1.00 96.75 96 ALA A O 1
ATOM 696 N N . TRP A 1 97 ? 14.043 3.000 -5.377 1.00 96.31 97 TRP A N 1
ATOM 697 C CA . TRP A 1 97 ? 14.686 2.309 -6.493 1.00 96.31 97 TRP A CA 1
ATOM 698 C C . TRP A 1 97 ? 14.745 3.177 -7.757 1.00 96.31 97 TRP A C 1
ATOM 700 O O . TRP A 1 97 ? 15.810 3.293 -8.365 1.00 96.31 97 TRP A O 1
ATOM 710 N N . ALA A 1 98 ? 13.633 3.821 -8.123 1.00 95.75 98 ALA A N 1
ATOM 711 C CA . ALA A 1 98 ? 13.579 4.712 -9.280 1.00 95.75 98 ALA A CA 1
ATOM 712 C C . ALA A 1 98 ? 14.588 5.859 -9.131 1.00 95.75 98 ALA A C 1
ATOM 714 O O . ALA A 1 98 ? 15.357 6.131 -10.042 1.00 95.75 98 ALA A O 1
ATOM 715 N N . ALA A 1 99 ? 14.671 6.461 -7.942 1.00 96.06 99 ALA A N 1
ATOM 716 C CA . ALA A 1 99 ? 15.561 7.585 -7.673 1.00 96.06 99 ALA A CA 1
ATOM 717 C C . ALA A 1 99 ? 17.058 7.278 -7.833 1.00 96.06 99 ALA A C 1
ATOM 719 O O . ALA A 1 99 ? 17.832 8.200 -8.068 1.00 96.06 99 ALA A O 1
ATOM 720 N N . VAL A 1 100 ? 17.474 6.013 -7.701 1.00 96.38 100 VAL A N 1
ATOM 721 C CA . VAL A 1 100 ? 18.877 5.601 -7.898 1.00 96.38 100 VAL A CA 1
ATOM 722 C C . VAL A 1 100 ? 19.154 5.032 -9.291 1.00 96.38 100 VAL A C 1
ATOM 724 O O . VAL A 1 100 ? 20.290 4.660 -9.573 1.00 96.38 100 VAL A O 1
ATOM 727 N N . THR A 1 101 ? 18.133 4.915 -10.143 1.00 95.00 101 THR A N 1
ATOM 728 C CA . THR A 1 101 ? 18.254 4.325 -11.488 1.00 95.00 101 THR A CA 1
ATOM 729 C C . THR A 1 101 ? 17.796 5.237 -12.621 1.00 95.00 101 THR A C 1
ATOM 731 O O . THR A 1 101 ? 18.139 4.954 -13.761 1.00 95.00 101 THR A O 1
ATOM 734 N N . THR A 1 102 ? 17.024 6.287 -12.338 1.00 93.69 102 THR A N 1
ATOM 735 C CA . THR A 1 102 ? 16.637 7.313 -13.317 1.00 93.69 102 THR A CA 1
ATOM 736 C C . THR A 1 102 ? 17.758 8.325 -13.531 1.00 93.69 102 THR A C 1
ATOM 738 O O . THR A 1 102 ? 18.483 8.665 -12.592 1.00 93.69 102 THR A O 1
ATOM 741 N N . ASP A 1 103 ? 17.849 8.846 -14.752 1.00 91.50 103 ASP A N 1
ATOM 742 C CA . ASP A 1 103 ? 18.771 9.929 -15.105 1.00 91.50 103 ASP A CA 1
ATOM 743 C C . ASP A 1 103 ? 18.158 11.325 -14.849 1.00 91.50 103 ASP A C 1
ATOM 745 O O . ASP A 1 103 ? 18.848 12.342 -14.962 1.00 91.50 103 ASP A O 1
ATOM 749 N N . GLU A 1 104 ? 16.875 11.405 -14.464 1.00 92.31 104 GLU A N 1
ATOM 750 C CA . GLU A 1 104 ? 16.159 12.662 -14.222 1.00 92.31 104 GLU A CA 1
ATOM 751 C C . GLU A 1 104 ? 16.078 13.015 -12.715 1.00 92.31 104 GLU A C 1
ATOM 753 O O . GLU A 1 104 ? 15.195 12.539 -11.990 1.00 92.31 104 GLU A O 1
ATOM 758 N N . PRO A 1 105 ? 16.937 13.917 -12.199 1.00 91.88 105 PRO A N 1
ATOM 759 C CA . PRO A 1 105 ? 17.022 14.175 -10.760 1.00 91.88 105 PRO A CA 1
ATOM 760 C C . PRO A 1 105 ? 15.780 14.873 -10.184 1.00 91.88 105 PRO A C 1
ATOM 762 O O . PRO A 1 105 ? 15.435 14.666 -9.021 1.00 91.88 105 PRO A O 1
ATOM 765 N N . VAL A 1 106 ? 15.090 15.703 -10.973 1.00 94.62 106 VAL A N 1
ATOM 766 C CA . VAL A 1 106 ? 13.882 16.414 -10.516 1.00 94.62 106 VAL A CA 1
ATOM 767 C C . VAL A 1 106 ? 12.720 15.435 -10.350 1.00 94.62 106 VAL A C 1
ATOM 769 O O . VAL A 1 106 ? 12.100 15.398 -9.283 1.00 94.62 106 VAL A O 1
ATOM 772 N N . GLY A 1 107 ? 12.474 14.596 -11.361 1.00 94.25 107 GLY A N 1
ATOM 773 C CA . GLY A 1 107 ? 11.504 13.504 -11.292 1.00 94.25 107 GLY A CA 1
ATOM 774 C C . GLY A 1 107 ? 11.771 12.553 -10.121 1.00 94.25 107 GLY A C 1
ATOM 775 O O . GLY A 1 107 ? 10.840 12.207 -9.392 1.00 94.25 107 GLY A O 1
ATOM 776 N N . ALA A 1 108 ? 13.038 12.214 -9.855 1.00 95.56 108 ALA A N 1
ATOM 777 C CA . ALA A 1 108 ? 13.431 11.383 -8.714 1.00 95.56 108 ALA A CA 1
ATOM 778 C C . ALA A 1 108 ? 12.996 11.970 -7.358 1.00 95.56 108 ALA A C 1
ATOM 780 O O . ALA A 1 108 ? 12.432 11.261 -6.520 1.00 95.56 108 ALA A O 1
ATOM 781 N N . VAL A 1 109 ? 13.217 13.270 -7.132 1.00 97.38 109 VAL A N 1
ATOM 782 C CA . VAL A 1 109 ? 12.824 13.937 -5.877 1.00 97.38 109 VAL A CA 1
ATOM 783 C C . VAL A 1 109 ? 11.304 13.931 -5.705 1.00 97.38 109 VAL A C 1
ATOM 785 O O . VAL A 1 109 ? 10.811 13.631 -4.614 1.00 97.38 109 VAL A O 1
ATOM 788 N N . ILE A 1 110 ? 10.557 14.215 -6.776 1.00 97.56 110 ILE A N 1
ATOM 789 C CA . ILE A 1 110 ? 9.087 14.193 -6.766 1.00 97.56 110 ILE A CA 1
ATOM 790 C C . ILE A 1 110 ? 8.576 12.781 -6.454 1.00 97.56 110 ILE A C 1
ATOM 792 O O . ILE A 1 110 ? 7.711 12.615 -5.588 1.00 97.56 110 ILE A O 1
ATOM 796 N N . ALA A 1 111 ? 9.147 11.765 -7.103 1.00 97.00 111 ALA A N 1
ATOM 797 C CA . ALA A 1 111 ? 8.814 10.362 -6.898 1.00 97.00 111 ALA A CA 1
ATOM 798 C C . ALA A 1 111 ? 9.039 9.929 -5.442 1.00 97.00 111 ALA A C 1
ATOM 800 O O . ALA A 1 111 ? 8.151 9.334 -4.827 1.00 97.00 111 ALA A O 1
ATOM 801 N N . VAL A 1 112 ? 10.196 10.266 -4.860 1.00 98.06 112 VAL A N 1
ATOM 802 C CA . VAL A 1 112 ? 10.525 9.946 -3.461 1.00 98.06 112 VAL A CA 1
ATOM 803 C C . VAL A 1 112 ? 9.596 10.672 -2.496 1.00 98.06 112 VAL A C 1
ATOM 805 O O . VAL A 1 112 ? 9.072 10.043 -1.577 1.00 98.06 112 VAL A O 1
ATOM 808 N N . ALA A 1 113 ? 9.336 11.963 -2.711 1.00 98.06 113 ALA A N 1
ATOM 809 C CA . ALA A 1 113 ? 8.420 12.728 -1.870 1.00 98.06 113 ALA A CA 1
ATOM 810 C C . ALA A 1 113 ? 7.000 12.133 -1.891 1.00 98.06 113 ALA A C 1
ATOM 812 O O . ALA A 1 113 ? 6.402 11.929 -0.832 1.00 98.06 113 ALA A O 1
ATOM 813 N N . ALA A 1 114 ? 6.485 11.784 -3.074 1.00 97.62 114 ALA A N 1
ATOM 814 C CA . ALA A 1 114 ? 5.184 11.135 -3.221 1.00 97.62 114 ALA A CA 1
ATOM 815 C C . ALA A 1 114 ? 5.159 9.740 -2.571 1.00 97.62 114 ALA A C 1
ATOM 817 O O . ALA A 1 114 ? 4.233 9.42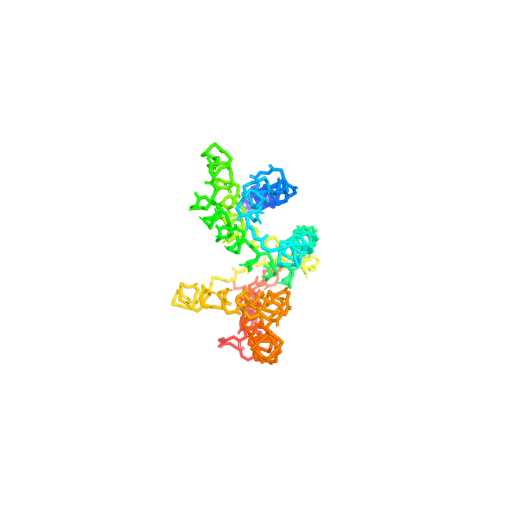0 -1.823 1.00 97.62 114 ALA A O 1
ATOM 818 N N . GLY A 1 115 ? 6.197 8.929 -2.792 1.00 97.50 115 GLY A N 1
ATOM 819 C CA . GLY A 1 115 ? 6.325 7.597 -2.202 1.00 97.50 115 GLY A CA 1
ATOM 820 C C . GLY A 1 115 ? 6.407 7.622 -0.674 1.00 97.50 115 GLY A C 1
ATOM 821 O O . GLY A 1 115 ? 5.786 6.788 -0.014 1.00 97.50 115 GLY A O 1
ATOM 822 N N . LEU A 1 116 ? 7.119 8.595 -0.098 1.00 97.69 116 LEU A N 1
ATOM 823 C CA . LEU A 1 116 ? 7.178 8.815 1.350 1.00 97.69 116 LEU A CA 1
ATOM 824 C C . LEU A 1 116 ? 5.841 9.299 1.907 1.00 97.69 116 LEU A C 1
ATOM 826 O O . LEU A 1 116 ? 5.417 8.818 2.955 1.00 97.69 116 LEU A O 1
ATOM 830 N N . LEU A 1 117 ? 5.155 10.208 1.210 1.00 97.88 117 LEU A N 1
ATOM 831 C CA . LEU A 1 117 ? 3.840 10.694 1.623 1.00 97.88 117 LEU A CA 1
ATOM 832 C C . LEU A 1 117 ? 2.823 9.548 1.681 1.00 97.88 117 LEU A C 1
ATOM 834 O O . LEU A 1 117 ? 2.098 9.415 2.670 1.00 97.88 117 LEU A O 1
ATOM 838 N N . VAL A 1 118 ? 2.804 8.687 0.660 1.00 97.81 118 VAL A N 1
ATOM 839 C CA . VAL A 1 118 ? 1.959 7.486 0.619 1.00 97.81 118 VAL A CA 1
ATOM 840 C C . VAL A 1 118 ? 2.341 6.502 1.730 1.00 97.81 118 VAL A C 1
ATOM 842 O O . VAL A 1 118 ? 1.465 6.047 2.464 1.00 97.81 118 VAL A O 1
ATOM 845 N N . GLY A 1 119 ? 3.631 6.210 1.914 1.00 96.00 119 GLY A N 1
ATOM 846 C CA . GLY A 1 119 ? 4.103 5.307 2.969 1.00 96.00 119 GLY A CA 1
ATOM 847 C C . GLY A 1 119 ? 3.755 5.797 4.379 1.00 96.00 119 GLY A C 1
ATOM 848 O O . GLY A 1 119 ? 3.193 5.051 5.183 1.00 96.00 119 GLY A O 1
ATOM 849 N N . ALA A 1 120 ? 4.022 7.071 4.670 1.00 96.31 120 ALA A N 1
ATOM 850 C CA . ALA A 1 120 ? 3.747 7.681 5.967 1.00 96.31 120 ALA A CA 1
ATOM 851 C C . ALA A 1 120 ? 2.244 7.742 6.270 1.00 96.31 120 ALA A C 1
ATOM 853 O O . ALA A 1 120 ? 1.821 7.411 7.378 1.00 96.31 120 ALA A O 1
ATOM 854 N N . SER A 1 121 ? 1.422 8.122 5.286 1.00 95.88 121 SER A N 1
ATOM 855 C CA . SER A 1 121 ? -0.033 8.166 5.459 1.00 95.88 121 SER A CA 1
ATOM 856 C C . SER A 1 121 ? -0.638 6.765 5.620 1.00 95.88 121 SER A C 1
ATOM 858 O O . SER A 1 121 ? -1.455 6.571 6.521 1.00 95.88 121 SER A O 1
ATOM 860 N N . ALA A 1 122 ? -0.173 5.765 4.862 1.00 95.44 122 ALA A N 1
ATOM 861 C CA . ALA A 1 122 ? -0.607 4.368 4.982 1.00 95.44 122 ALA A CA 1
ATOM 862 C C . ALA A 1 122 ? -0.313 3.742 6.361 1.00 95.44 122 ALA A C 1
ATOM 864 O O . ALA A 1 122 ? -1.095 2.928 6.861 1.00 95.44 122 ALA A O 1
ATOM 865 N N . LEU A 1 123 ? 0.807 4.120 6.986 1.00 92.94 123 LEU A N 1
ATOM 866 C CA . LEU A 1 123 ? 1.215 3.632 8.310 1.00 92.94 123 LE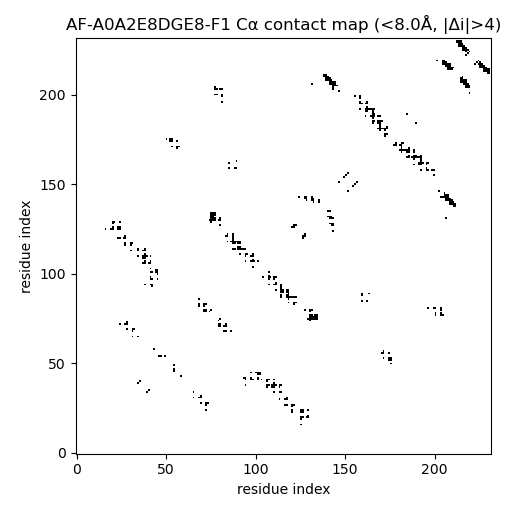U A CA 1
ATOM 867 C C . LEU A 1 123 ? 0.706 4.500 9.471 1.00 92.94 123 LEU A C 1
ATOM 869 O O . LEU A 1 123 ? 0.924 4.162 10.636 1.00 92.94 123 LEU A O 1
ATOM 873 N N . SER A 1 124 ? 0.017 5.602 9.178 1.00 93.62 124 SER A N 1
ATOM 874 C CA . SER A 1 124 ? -0.467 6.531 10.196 1.00 93.62 124 SER A CA 1
ATOM 875 C C . SER A 1 124 ? -1.588 5.930 11.059 1.00 93.62 124 SER A C 1
ATOM 877 O O . SER A 1 124 ? -2.399 5.115 10.607 1.00 93.62 124 SER A O 1
ATOM 879 N N . ALA A 1 125 ? -1.652 6.354 12.325 1.00 91.25 125 ALA A N 1
ATOM 880 C CA . ALA A 1 125 ? -2.715 5.935 13.240 1.00 91.25 125 ALA A CA 1
ATOM 881 C C . ALA A 1 125 ? -4.125 6.372 12.780 1.00 91.25 125 ALA A C 1
ATOM 883 O O . ALA A 1 125 ? -5.001 5.509 12.769 1.00 91.25 125 ALA A O 1
ATOM 884 N N . PRO A 1 126 ? -4.356 7.620 12.308 1.00 92.75 126 PRO A N 1
ATOM 885 C CA . PRO A 1 126 ? -5.692 8.054 11.888 1.00 92.75 126 PRO A CA 1
ATOM 886 C C . PRO A 1 126 ? -6.261 7.243 10.713 1.00 92.75 126 PRO A C 1
ATOM 888 O O . PRO A 1 126 ? -7.454 6.961 10.675 1.00 92.75 126 PRO A O 1
ATOM 891 N N . VAL A 1 127 ? -5.417 6.819 9.763 1.00 93.75 127 VAL A N 1
ATOM 892 C CA . VAL A 1 127 ? -5.849 5.925 8.672 1.00 93.75 127 VAL A CA 1
ATOM 893 C C . VAL A 1 127 ? -6.190 4.538 9.213 1.00 93.75 127 VAL A C 1
ATOM 895 O O . VAL A 1 127 ? -7.186 3.949 8.803 1.00 93.75 127 VAL A O 1
ATOM 898 N N . GLY A 1 128 ? -5.399 4.022 10.157 1.00 91.88 128 GLY A N 1
ATOM 899 C CA . GLY A 1 128 ? -5.687 2.751 10.819 1.00 91.88 128 GLY A CA 1
ATOM 900 C C . GLY A 1 128 ? -7.047 2.744 11.519 1.00 91.88 128 GLY A C 1
ATOM 901 O O . GLY A 1 128 ? -7.844 1.836 11.286 1.00 91.88 128 GLY A O 1
ATOM 902 N N . ASP A 1 129 ? -7.319 3.770 12.324 1.00 92.50 129 ASP A N 1
ATOM 903 C CA . ASP A 1 129 ? -8.572 3.894 13.073 1.00 92.50 129 ASP A CA 1
ATOM 904 C C . ASP A 1 129 ? -9.776 4.031 12.131 1.00 92.50 129 ASP A C 1
ATOM 906 O O . ASP A 1 129 ? -10.737 3.279 12.268 1.00 92.50 129 ASP A O 1
ATOM 910 N N . LEU A 1 130 ? -9.687 4.880 11.099 1.00 93.75 130 LEU A N 1
ATOM 911 C CA . LEU A 1 130 ? -10.769 5.071 10.124 1.00 93.75 130 LEU A CA 1
ATOM 912 C C . LEU A 1 130 ? -11.152 3.779 9.385 1.00 93.75 130 LEU A C 1
ATOM 914 O O . LEU A 1 130 ? -12.328 3.524 9.137 1.00 93.75 130 LEU A O 1
ATOM 918 N N . PHE A 1 131 ? -10.174 2.955 9.007 1.00 93.94 131 PHE A N 1
ATOM 919 C CA . PHE A 1 131 ? -10.449 1.721 8.265 1.00 93.94 131 PHE A CA 1
ATOM 920 C C . PHE A 1 131 ? -11.019 0.610 9.148 1.00 93.94 131 PHE A C 1
ATOM 922 O O . PHE A 1 131 ? -11.811 -0.203 8.671 1.00 93.94 131 PHE A O 1
ATOM 929 N N . VAL A 1 132 ? -10.609 0.549 10.415 1.00 91.81 132 VAL A N 1
ATOM 930 C CA . VAL A 1 132 ? -11.153 -0.419 11.376 1.00 91.81 132 VAL A CA 1
ATOM 931 C C . VAL A 1 132 ? -12.560 -0.014 11.811 1.00 91.81 132 VAL A C 1
ATOM 933 O O . VAL A 1 132 ? -13.437 -0.876 11.915 1.00 91.81 132 VAL A O 1
ATOM 936 N N . ASP A 1 133 ? -12.791 1.286 12.000 1.00 91.44 133 ASP A N 1
ATOM 937 C CA . ASP A 1 133 ? -14.109 1.844 12.306 1.00 91.44 133 ASP A CA 1
ATOM 938 C C . ASP A 1 133 ? -15.085 1.719 11.129 1.00 91.44 133 ASP A C 1
ATOM 940 O O . ASP A 1 133 ? -16.285 1.672 11.342 1.00 91.44 133 ASP A O 1
ATOM 944 N N . GLY A 1 134 ? -14.609 1.546 9.891 1.00 88.50 134 GLY A N 1
ATOM 945 C CA . GLY A 1 134 ? -15.477 1.317 8.727 1.00 88.50 134 GLY A CA 1
ATOM 946 C C . GLY A 1 134 ? -16.373 0.070 8.812 1.00 88.50 134 GLY A C 1
ATOM 947 O O . GLY A 1 134 ? -17.340 -0.040 8.064 1.00 88.50 134 GLY A O 1
ATOM 948 N N . ALA A 1 135 ? -16.079 -0.859 9.728 1.00 85.75 135 ALA A N 1
ATOM 949 C CA . ALA A 1 135 ? -16.904 -2.035 10.007 1.00 85.75 135 ALA A CA 1
ATOM 950 C C . ALA A 1 135 ? -17.735 -1.913 11.303 1.00 85.75 135 ALA A C 1
ATOM 952 O O . ALA A 1 135 ? -18.264 -2.929 11.767 1.00 85.75 135 ALA A O 1
ATOM 953 N N . SER A 1 136 ? -17.796 -0.724 11.916 1.00 87.06 136 SER A N 1
ATOM 954 C CA . SER A 1 136 ? -18.558 -0.467 13.139 1.00 87.06 136 SER A CA 1
ATOM 955 C C . SER A 1 136 ? -20.070 -0.399 12.881 1.00 87.06 136 SER A C 1
ATOM 957 O O . SER A 1 136 ? -20.519 -0.096 11.774 1.00 87.06 136 SER A O 1
ATOM 959 N N . TYR A 1 137 ? -20.869 -0.717 13.901 1.00 81.88 137 TYR A N 1
ATOM 960 C CA . TYR A 1 137 ? -22.328 -0.638 13.859 1.00 81.88 137 TYR A CA 1
ATOM 961 C C . TYR A 1 137 ? -22.917 0.202 15.002 1.00 81.88 137 TYR A C 1
ATOM 963 O O . TYR A 1 137 ? -22.529 0.079 16.164 1.00 81.88 137 TYR A O 1
ATOM 971 N N . GLY A 1 138 ? -23.928 1.012 14.679 1.00 86.44 138 GLY A N 1
ATOM 972 C CA . GLY A 1 138 ? -24.641 1.837 15.654 1.00 86.44 138 GLY A CA 1
ATOM 973 C C . GLY A 1 138 ? -23.726 2.853 16.339 1.00 86.44 138 GLY A C 1
ATOM 974 O O . GLY A 1 138 ? -23.005 3.593 15.675 1.00 86.44 138 GLY A O 1
ATOM 975 N N . ASP A 1 139 ? -23.767 2.878 17.671 1.00 82.12 139 ASP A N 1
ATOM 976 C CA . ASP A 1 139 ? -22.970 3.795 18.496 1.00 82.12 139 ASP A CA 1
ATOM 977 C C . ASP A 1 139 ? -21.588 3.232 18.878 1.00 82.12 139 ASP A C 1
ATOM 979 O O . ASP A 1 139 ? -20.886 3.826 19.704 1.00 82.12 139 ASP A O 1
ATOM 983 N N . GLU A 1 140 ? -21.189 2.078 18.332 1.00 87.25 140 GLU A N 1
ATOM 984 C CA . GLU A 1 140 ? -19.869 1.520 18.613 1.00 87.25 140 GLU A CA 1
ATOM 985 C C . GLU A 1 140 ? -18.774 2.274 17.850 1.00 87.25 140 GLU A C 1
ATOM 987 O O . GLU A 1 140 ? -18.965 2.726 16.721 1.00 87.25 140 GLU A O 1
ATOM 992 N N . ARG A 1 141 ? -17.596 2.385 18.463 1.00 87.75 141 ARG A N 1
ATOM 993 C CA . ARG A 1 141 ? -16.413 2.938 17.800 1.00 87.75 141 ARG A CA 1
ATOM 994 C C . ARG A 1 141 ? -15.231 2.010 17.965 1.00 87.75 141 ARG A C 1
ATOM 996 O O . ARG A 1 141 ? -14.927 1.600 19.088 1.00 87.75 141 ARG A O 1
ATOM 1003 N N . ARG A 1 142 ? -14.543 1.709 16.868 1.00 90.38 142 ARG A N 1
ATOM 1004 C CA . ARG A 1 142 ? -13.390 0.804 16.880 1.00 90.38 142 ARG A CA 1
ATOM 1005 C C . ARG A 1 142 ? -12.082 1.574 16.735 1.00 90.38 142 ARG A C 1
ATOM 1007 O O . ARG A 1 142 ? -11.974 2.470 15.909 1.00 90.38 142 ARG A O 1
ATOM 1014 N N . PHE A 1 143 ? -11.086 1.198 17.529 1.00 88.69 143 PHE A N 1
ATOM 1015 C CA . PHE A 1 143 ? -9.734 1.758 17.474 1.00 88.69 143 PHE A CA 1
ATOM 1016 C C . PHE A 1 143 ? -8.716 0.655 17.298 1.00 88.69 143 PHE A C 1
ATOM 1018 O O . PHE A 1 143 ? -8.781 -0.375 17.978 1.00 88.69 143 PHE A O 1
ATOM 1025 N N . LEU A 1 144 ? -7.751 0.879 16.418 1.00 89.00 144 LEU A N 1
ATOM 1026 C CA . LEU A 1 144 ? -6.743 -0.118 16.124 1.00 89.00 144 LEU A CA 1
ATOM 1027 C C . LEU A 1 144 ? -5.698 -0.179 17.246 1.00 89.00 144 LEU A C 1
ATOM 1029 O O . LEU A 1 144 ? -5.114 0.824 17.659 1.00 89.00 144 LEU A O 1
ATOM 1033 N N . LEU A 1 145 ? -5.402 -1.392 17.705 1.00 86.69 145 LEU A N 1
ATOM 1034 C CA . LEU A 1 145 ? -4.333 -1.619 18.665 1.00 86.69 145 LEU A CA 1
ATOM 1035 C C . LEU A 1 145 ? -2.976 -1.517 17.983 1.00 86.69 145 LEU A C 1
ATOM 1037 O O . LEU A 1 145 ? -2.741 -2.056 16.898 1.00 86.69 145 LEU A O 1
ATOM 1041 N N . ARG A 1 146 ? -2.029 -0.881 18.670 1.00 82.44 146 ARG A N 1
ATOM 1042 C CA . ARG A 1 146 ? -0.637 -0.903 18.228 1.00 82.44 146 ARG A CA 1
ATOM 1043 C C . ARG A 1 146 ? -0.105 -2.337 18.295 1.00 82.44 146 ARG A C 1
ATOM 1045 O O . ARG A 1 146 ? -0.364 -3.089 19.240 1.00 82.44 146 ARG A O 1
ATOM 1052 N N . GLY A 1 147 ? 0.629 -2.731 17.256 1.00 74.31 147 GLY A N 1
ATOM 1053 C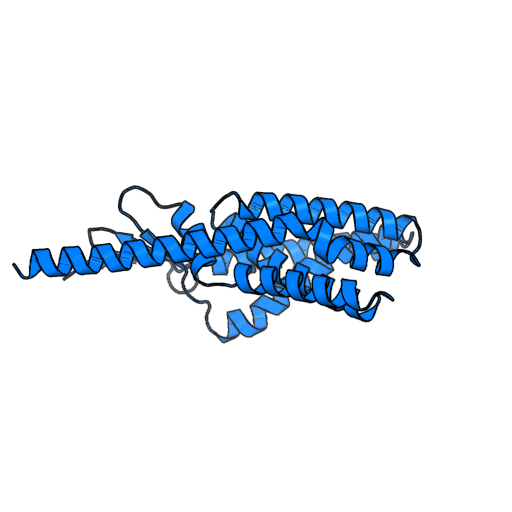 CA . GLY A 1 147 ? 1.389 -3.978 17.262 1.00 74.31 147 GLY A CA 1
ATOM 1054 C C . GLY A 1 147 ? 2.388 -3.992 18.427 1.00 74.31 147 GLY A C 1
ATOM 1055 O O . GLY A 1 147 ? 2.868 -2.920 18.807 1.00 74.31 147 GLY A O 1
ATOM 1056 N N . PRO A 1 148 ? 2.734 -5.166 18.987 1.00 76.81 148 PRO A N 1
ATOM 1057 C CA . PRO A 1 148 ? 3.870 -5.255 19.897 1.00 76.81 148 PRO A CA 1
ATOM 1058 C C . PRO A 1 148 ? 5.104 -4.692 19.183 1.00 76.81 148 PRO A C 1
ATOM 1060 O O . PRO A 1 148 ? 5.353 -5.056 18.032 1.00 76.81 148 PRO A O 1
ATOM 1063 N N . GLY A 1 149 ? 5.861 -3.809 19.843 1.00 77.00 149 GLY A N 1
ATOM 1064 C CA . GLY A 1 149 ? 6.968 -3.060 19.227 1.00 77.00 149 GLY A CA 1
ATOM 1065 C C . GLY A 1 149 ? 7.910 -3.912 18.360 1.00 77.00 149 GLY A C 1
ATOM 1066 O O . GLY A 1 149 ? 8.105 -3.568 17.195 1.00 77.00 149 GLY A O 1
ATOM 1067 N N . PRO A 1 150 ? 8.412 -5.064 18.851 1.00 76.00 150 PRO A N 1
ATOM 1068 C CA . PRO A 1 150 ? 9.284 -5.941 18.065 1.00 76.00 150 PRO A CA 1
ATOM 1069 C C . PRO A 1 150 ? 8.614 -6.521 16.812 1.00 76.00 150 PRO A C 1
ATOM 1071 O O . PRO A 1 150 ? 9.236 -6.616 15.758 1.00 76.00 150 PRO A O 1
ATOM 1074 N N . VAL A 1 151 ? 7.330 -6.875 16.896 1.00 80.25 151 VAL A N 1
ATOM 1075 C CA . VAL A 1 151 ? 6.575 -7.437 15.766 1.00 80.25 151 VAL A CA 1
ATOM 1076 C C . VAL A 1 151 ? 6.332 -6.369 14.705 1.00 80.25 151 VAL A C 1
ATOM 1078 O O . VAL A 1 151 ? 6.529 -6.621 13.520 1.00 80.25 151 VAL A O 1
ATOM 1081 N N . ALA A 1 152 ? 5.943 -5.164 15.123 1.00 79.62 152 ALA A N 1
ATOM 1082 C CA . ALA A 1 152 ? 5.707 -4.059 14.202 1.00 79.62 152 ALA A CA 1
ATOM 1083 C C . ALA A 1 152 ? 7.000 -3.589 13.514 1.00 79.62 152 ALA A C 1
ATOM 1085 O O . ALA A 1 152 ? 6.968 -3.288 12.325 1.00 79.62 152 ALA A O 1
ATOM 1086 N N . LEU A 1 153 ? 8.121 -3.543 14.244 1.00 81.88 153 LEU A N 1
ATOM 1087 C CA . LEU A 1 153 ? 9.377 -2.981 13.743 1.00 81.88 153 LEU A CA 1
ATOM 1088 C C . LEU A 1 153 ? 10.222 -3.978 12.938 1.00 81.88 153 LEU A C 1
ATOM 1090 O O . LEU A 1 153 ? 10.889 -3.567 11.996 1.00 81.88 153 LEU A O 1
ATOM 1094 N N . LEU A 1 154 ? 10.207 -5.269 13.287 1.00 84.25 154 LEU A N 1
ATOM 1095 C CA . LEU A 1 154 ? 11.031 -6.285 12.616 1.00 84.25 154 LEU A CA 1
ATOM 1096 C C . LEU A 1 154 ? 10.206 -7.164 11.674 1.00 84.25 154 LEU A C 1
ATOM 1098 O O . LEU A 1 154 ? 10.505 -7.267 10.485 1.00 84.25 154 LEU A O 1
ATOM 1102 N N . LEU A 1 155 ? 9.145 -7.789 12.191 1.00 84.81 155 LEU A N 1
ATOM 1103 C CA . LEU A 1 155 ? 8.363 -8.760 11.419 1.00 84.81 155 LEU A CA 1
ATOM 1104 C C . LEU A 1 155 ? 7.455 -8.090 10.381 1.00 84.81 155 LEU A C 1
ATOM 1106 O O . LEU A 1 155 ? 7.209 -8.676 9.331 1.00 84.81 155 LEU A O 1
ATOM 1110 N N . GLY A 1 156 ? 6.994 -6.864 10.644 1.00 86.94 156 GLY A N 1
ATOM 1111 C CA . GLY A 1 156 ? 6.230 -6.055 9.692 1.00 86.94 156 GLY A CA 1
ATOM 1112 C C . GLY A 1 156 ? 6.998 -5.815 8.385 1.00 86.94 156 GLY A C 1
ATOM 1113 O O . GLY A 1 156 ? 6.553 -6.294 7.341 1.00 86.94 156 GLY A O 1
ATOM 1114 N N . PRO A 1 157 ? 8.171 -5.153 8.427 1.00 90.50 157 PRO A N 1
ATOM 1115 C CA . PRO A 1 157 ? 8.998 -4.942 7.241 1.00 90.50 157 PRO A CA 1
ATOM 1116 C C . PRO A 1 157 ? 9.422 -6.233 6.547 1.00 90.50 157 PRO A C 1
ATOM 1118 O O . PRO A 1 157 ? 9.377 -6.307 5.319 1.00 90.50 157 PRO A O 1
ATOM 1121 N N . LEU A 1 158 ? 9.764 -7.275 7.312 1.00 91.06 158 LEU A N 1
ATOM 1122 C CA . LEU A 1 158 ? 10.086 -8.582 6.742 1.00 91.06 158 LEU A CA 1
ATOM 1123 C C . LEU A 1 158 ? 8.905 -9.152 5.945 1.00 91.06 158 LEU A C 1
ATOM 1125 O O . LEU A 1 158 ? 9.088 -9.609 4.819 1.00 91.06 158 LEU A O 1
ATOM 1129 N N . ALA A 1 159 ? 7.689 -9.085 6.491 1.00 91.25 159 ALA A N 1
ATOM 1130 C CA . ALA A 1 159 ? 6.493 -9.524 5.784 1.00 91.25 159 ALA A CA 1
ATOM 1131 C C . ALA A 1 159 ? 6.283 -8.724 4.490 1.00 91.25 159 ALA A C 1
ATOM 1133 O O . ALA A 1 159 ? 5.995 -9.327 3.460 1.00 91.25 159 ALA A O 1
ATOM 1134 N N . TRP A 1 160 ? 6.493 -7.402 4.493 1.00 93.06 160 TRP A N 1
ATOM 1135 C CA . TRP A 1 160 ? 6.394 -6.589 3.272 1.00 93.06 160 TRP A CA 1
ATOM 1136 C C . TRP A 1 160 ? 7.382 -7.040 2.197 1.00 93.06 160 TRP A C 1
ATOM 1138 O O . TRP A 1 160 ? 6.979 -7.234 1.052 1.00 93.06 160 TRP A O 1
ATOM 1148 N N . VAL A 1 161 ? 8.646 -7.272 2.568 1.00 94.00 161 VAL A N 1
ATOM 1149 C CA . VAL A 1 161 ? 9.670 -7.780 1.641 1.00 94.00 161 VAL A CA 1
ATOM 1150 C C . VAL A 1 161 ? 9.241 -9.120 1.055 1.00 94.00 161 VAL A C 1
ATOM 1152 O O . VAL A 1 161 ? 9.306 -9.295 -0.160 1.00 94.00 161 VAL A O 1
ATOM 1155 N N . MET A 1 162 ? 8.746 -10.041 1.883 1.00 94.44 162 MET A N 1
ATOM 1156 C CA . MET A 1 162 ? 8.285 -11.359 1.434 1.00 94.44 162 MET A CA 1
ATOM 1157 C C . MET A 1 162 ? 7.079 -11.267 0.489 1.00 94.44 162 MET A C 1
ATOM 1159 O O . MET A 1 162 ? 7.022 -11.999 -0.497 1.00 94.44 162 MET A O 1
ATOM 1163 N N . VAL A 1 163 ? 6.144 -10.342 0.733 1.00 95.31 163 VAL A N 1
ATOM 1164 C CA . VAL A 1 163 ? 5.007 -10.107 -0.172 1.00 95.31 163 VAL A CA 1
ATOM 1165 C C . VAL A 1 163 ? 5.473 -9.534 -1.507 1.00 95.31 163 VAL A C 1
ATOM 1167 O O . VAL A 1 163 ? 5.112 -10.066 -2.557 1.00 95.31 163 VAL A O 1
ATOM 1170 N N . VAL A 1 164 ? 6.283 -8.474 -1.483 1.00 93.44 164 VAL A N 1
ATOM 1171 C CA . VAL A 1 164 ? 6.755 -7.789 -2.696 1.00 93.44 164 VAL A CA 1
ATOM 1172 C C . VAL A 1 164 ? 7.604 -8.737 -3.542 1.00 93.44 164 VAL A C 1
ATOM 1174 O O . VAL A 1 164 ? 7.304 -8.958 -4.714 1.00 93.44 164 VAL A O 1
ATOM 1177 N N . THR A 1 165 ? 8.616 -9.368 -2.947 1.00 92.88 165 THR A N 1
ATOM 1178 C CA . THR A 1 165 ? 9.509 -10.288 -3.669 1.00 92.88 165 THR A CA 1
ATOM 1179 C C . THR A 1 165 ? 8.777 -11.542 -4.141 1.00 92.88 165 THR A C 1
ATOM 1181 O O . THR A 1 165 ? 8.929 -11.918 -5.304 1.00 92.88 165 THR A O 1
ATOM 1184 N N . GLY A 1 166 ? 7.937 -12.152 -3.299 1.00 92.56 166 GLY A N 1
ATOM 1185 C CA . GLY A 1 166 ? 7.190 -13.362 -3.646 1.00 92.56 166 GLY A CA 1
ATOM 1186 C C . GLY A 1 166 ? 6.171 -13.155 -4.769 1.00 92.56 166 GLY A C 1
ATOM 1187 O O . GLY A 1 166 ? 5.949 -14.066 -5.563 1.00 92.56 166 GLY A O 1
ATOM 1188 N N . THR A 1 167 ? 5.600 -11.951 -4.881 1.00 93.50 167 THR A N 1
ATOM 1189 C CA . THR A 1 167 ? 4.6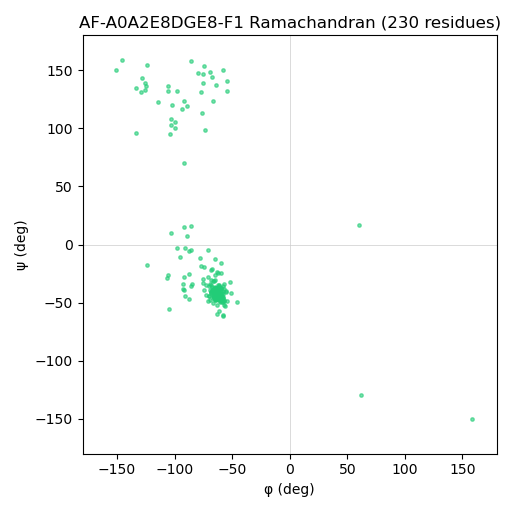10 -11.626 -5.923 1.00 93.50 167 THR A CA 1
ATOM 1190 C C . THR A 1 167 ? 5.265 -11.187 -7.234 1.00 93.50 167 THR A C 1
ATOM 1192 O O . THR A 1 167 ? 4.757 -11.502 -8.307 1.00 93.50 167 THR A O 1
ATOM 1195 N N . ILE A 1 168 ? 6.390 -10.466 -7.171 1.00 93.69 168 ILE A N 1
ATOM 1196 C CA . ILE A 1 168 ? 7.002 -9.825 -8.346 1.00 93.69 168 ILE A CA 1
ATOM 1197 C C . ILE A 1 168 ? 8.046 -10.723 -9.029 1.00 93.69 168 ILE A C 1
ATOM 1199 O O . ILE A 1 168 ? 8.110 -10.765 -10.256 1.00 93.69 168 ILE A O 1
ATOM 1203 N N . THR A 1 169 ? 8.855 -11.465 -8.266 1.00 93.12 169 THR A N 1
ATOM 1204 C CA . THR A 1 169 ? 10.043 -12.159 -8.808 1.00 93.12 169 THR A CA 1
ATOM 1205 C C . THR A 1 169 ? 9.690 -13.193 -9.878 1.00 93.12 169 THR A C 1
ATOM 1207 O O . THR A 1 169 ? 10.320 -13.231 -10.932 1.00 93.12 169 THR A O 1
ATOM 1210 N N . GLY A 1 170 ? 8.670 -14.019 -9.636 1.00 91.88 170 GLY A N 1
ATOM 1211 C CA . GLY A 1 170 ? 8.253 -15.067 -10.570 1.00 91.88 170 GLY A CA 1
ATOM 1212 C C . GLY A 1 170 ? 7.799 -14.526 -11.933 1.00 91.88 170 GLY A C 1
ATOM 1213 O O . GLY A 1 170 ? 8.414 -14.878 -12.943 1.00 91.88 170 GLY A O 1
ATOM 1214 N N . PRO A 1 171 ? 6.795 -13.627 -11.986 1.00 92.69 171 PRO A N 1
ATOM 1215 C CA . PRO A 1 171 ? 6.346 -13.011 -13.235 1.00 92.69 171 PRO A CA 1
ATOM 1216 C C . PRO A 1 171 ? 7.462 -12.309 -14.018 1.00 92.69 171 PRO A C 1
ATOM 1218 O O . PRO A 1 171 ? 7.525 -12.448 -15.239 1.00 92.69 171 PRO A O 1
ATOM 1221 N N . LEU A 1 172 ? 8.374 -11.603 -13.337 1.00 92.19 172 LEU A N 1
ATOM 1222 C CA . LEU A 1 172 ? 9.485 -10.920 -14.009 1.00 92.19 172 LEU A CA 1
ATOM 1223 C C . LEU A 1 172 ? 10.496 -11.893 -14.629 1.00 92.19 172 LEU A C 1
ATOM 1225 O O . LEU A 1 172 ? 10.963 -11.656 -15.740 1.00 92.19 172 LEU A O 1
ATOM 1229 N N . LEU A 1 173 ? 10.813 -13.003 -13.956 1.00 92.62 173 LEU A N 1
ATOM 1230 C CA . LEU A 1 173 ? 11.711 -14.028 -14.504 1.00 92.62 173 LEU A CA 1
ATOM 1231 C C . LEU A 1 173 ? 11.099 -14.754 -15.708 1.00 92.62 173 LEU A C 1
ATOM 1233 O O . LEU A 1 173 ? 11.811 -15.077 -16.658 1.00 92.62 173 LEU A O 1
ATOM 1237 N N . LEU A 1 174 ? 9.784 -14.989 -15.685 1.00 92.25 174 LEU A N 1
ATOM 1238 C CA . LEU A 1 174 ? 9.059 -15.549 -16.828 1.00 92.25 174 LEU A CA 1
ATOM 1239 C C . LEU A 1 174 ? 9.072 -14.583 -18.021 1.00 92.25 174 LEU A C 1
ATOM 1241 O O . LEU A 1 174 ? 9.303 -15.012 -19.149 1.00 92.25 174 LEU A O 1
ATOM 1245 N N . ALA A 1 175 ? 8.902 -13.281 -17.772 1.00 91.62 175 ALA A N 1
ATOM 1246 C CA . ALA A 1 175 ? 8.991 -12.247 -18.803 1.00 91.62 175 ALA A CA 1
ATOM 1247 C C . ALA A 1 175 ? 10.399 -12.118 -19.417 1.00 91.62 175 ALA A C 1
ATOM 1249 O O . ALA A 1 175 ? 10.527 -11.726 -20.576 1.00 91.62 175 ALA A O 1
ATOM 1250 N N . ASP A 1 176 ? 11.445 -12.487 -18.670 1.00 90.44 176 ASP A N 1
ATOM 1251 C CA . ASP A 1 176 ? 12.839 -12.565 -19.137 1.00 90.44 176 ASP A CA 1
ATOM 1252 C C . ASP A 1 176 ? 13.179 -13.915 -19.808 1.00 90.44 176 ASP A C 1
ATOM 1254 O O . ASP A 1 176 ? 14.343 -14.273 -19.962 1.00 90.44 176 ASP A O 1
ATOM 1258 N N . SER A 1 177 ? 12.173 -14.713 -20.193 1.00 90.12 177 SER A N 1
ATOM 1259 C CA . SER A 1 177 ? 12.335 -16.048 -20.803 1.00 90.12 177 SER A CA 1
ATOM 1260 C C . SER A 1 177 ? 13.069 -17.079 -19.929 1.00 90.12 177 SER A C 1
ATOM 1262 O O . SER A 1 177 ? 13.502 -18.127 -20.417 1.00 90.12 177 SER A O 1
ATOM 1264 N N . ARG A 1 178 ? 13.191 -16.842 -18.615 1.00 91.38 178 ARG A N 1
ATOM 1265 C CA . ARG A 1 178 ? 13.805 -17.783 -17.663 1.00 91.38 178 ARG A CA 1
ATOM 1266 C C . ARG A 1 178 ? 12.741 -18.687 -17.051 1.00 91.38 178 ARG A C 1
ATOM 1268 O O . ARG A 1 178 ? 12.415 -18.595 -15.867 1.00 91.38 178 ARG A O 1
ATOM 1275 N N . TRP A 1 179 ? 12.210 -19.586 -17.871 1.00 93.38 179 TRP A N 1
ATOM 1276 C CA . TRP A 1 179 ? 11.028 -20.392 -17.548 1.00 93.38 179 TRP A CA 1
ATOM 1277 C C . TRP A 1 179 ? 11.167 -21.234 -16.276 1.00 93.38 179 TRP A C 1
ATOM 1279 O O . TRP A 1 179 ? 10.280 -21.202 -15.425 1.00 93.38 179 TRP A O 1
ATOM 1289 N N . ILE A 1 180 ? 12.284 -21.953 -16.117 1.00 95.56 180 ILE A N 1
ATOM 1290 C CA . ILE A 1 180 ? 12.519 -22.840 -14.965 1.00 95.56 180 ILE A CA 1
ATOM 1291 C C . ILE A 1 180 ? 12.572 -22.046 -13.647 1.00 95.56 180 ILE A C 1
ATOM 1293 O O . ILE A 1 180 ? 11.727 -22.294 -12.781 1.00 95.56 180 ILE A O 1
ATOM 1297 N N . PRO A 1 181 ? 13.497 -21.078 -13.463 1.00 94.19 181 PRO A N 1
ATOM 1298 C CA . PRO A 1 181 ? 13.557 -20.328 -12.212 1.00 94.19 181 PRO A CA 1
ATOM 1299 C C . PRO A 1 181 ? 12.323 -19.440 -12.011 1.00 94.19 181 PRO A C 1
ATOM 1301 O O . PRO A 1 181 ? 11.897 -19.274 -10.874 1.00 94.19 181 PRO A O 1
ATOM 1304 N N . GLY A 1 182 ? 11.704 -18.920 -13.078 1.00 93.81 182 GLY A N 1
ATOM 1305 C CA . GLY A 1 182 ? 10.471 -18.137 -12.974 1.00 93.81 182 GLY A CA 1
ATOM 1306 C C . GLY A 1 182 ? 9.288 -18.958 -12.469 1.00 93.81 182 GLY A C 1
ATOM 1307 O O . GLY A 1 182 ? 8.583 -18.530 -11.558 1.00 93.81 182 GLY A O 1
ATOM 1308 N N . THR A 1 183 ? 9.121 -20.181 -12.977 1.00 94.81 183 THR A N 1
ATOM 1309 C CA . THR A 1 183 ? 8.067 -21.095 -12.511 1.00 94.81 183 THR A CA 1
ATOM 1310 C C . THR A 1 183 ? 8.306 -21.510 -11.062 1.00 94.81 183 THR A C 1
ATOM 1312 O O . THR A 1 183 ? 7.388 -21.440 -10.245 1.00 94.81 183 THR A O 1
ATOM 1315 N N . ALA A 1 184 ? 9.544 -21.875 -10.711 1.00 96.06 184 ALA A N 1
ATOM 1316 C CA . ALA A 1 184 ? 9.904 -22.211 -9.334 1.00 96.06 184 ALA A CA 1
ATOM 1317 C C . ALA A 1 184 ? 9.646 -21.034 -8.375 1.00 96.06 184 ALA A C 1
ATOM 1319 O O . ALA A 1 184 ? 9.057 -21.217 -7.308 1.00 96.06 184 ALA A O 1
ATOM 1320 N N . ALA A 1 185 ? 10.014 -19.815 -8.781 1.00 95.25 185 ALA A N 1
ATOM 1321 C CA . ALA A 1 185 ? 9.766 -18.603 -8.011 1.00 95.25 185 ALA A CA 1
ATOM 1322 C C . ALA A 1 185 ? 8.267 -18.309 -7.841 1.00 95.25 185 ALA A C 1
ATOM 1324 O O . ALA A 1 185 ? 7.870 -17.899 -6.757 1.00 95.25 185 ALA A O 1
ATOM 1325 N N . CYS A 1 186 ? 7.416 -18.565 -8.841 1.00 94.50 186 CYS A N 1
ATOM 1326 C CA . CYS A 1 186 ? 5.960 -18.455 -8.682 1.00 94.50 186 CYS A CA 1
ATOM 1327 C C . CYS A 1 186 ? 5.409 -19.488 -7.687 1.00 94.50 186 CYS A C 1
ATOM 1329 O O . CYS A 1 186 ? 4.642 -19.129 -6.794 1.00 94.50 186 CYS A O 1
ATOM 1331 N N . ILE A 1 187 ? 5.811 -20.758 -7.824 1.00 96.94 187 ILE A N 1
ATOM 1332 C CA . ILE A 1 187 ? 5.315 -21.864 -6.987 1.00 96.94 187 ILE A CA 1
ATOM 1333 C C . ILE A 1 187 ? 5.677 -21.655 -5.515 1.00 96.94 187 ILE A C 1
ATOM 1335 O O . ILE A 1 187 ? 4.871 -21.969 -4.647 1.00 96.94 187 ILE A O 1
ATOM 1339 N N . ILE A 1 188 ? 6.867 -21.128 -5.227 1.00 96.19 188 ILE A N 1
ATOM 1340 C CA . ILE A 1 188 ? 7.346 -20.925 -3.852 1.00 96.19 188 ILE A CA 1
ATOM 1341 C C . ILE A 1 188 ? 6.970 -19.530 -3.336 1.00 96.19 188 ILE A C 1
ATOM 1343 O O . ILE A 1 188 ? 6.497 -19.378 -2.208 1.00 96.19 188 ILE A O 1
ATOM 1347 N N . GLY A 1 189 ? 7.156 -18.504 -4.164 1.00 93.88 189 GLY A N 1
ATOM 1348 C CA . GLY A 1 189 ? 6.982 -17.102 -3.799 1.00 93.88 189 GLY A CA 1
ATOM 1349 C C . GLY A 1 189 ? 5.531 -16.716 -3.533 1.00 93.88 189 GLY A C 1
ATOM 1350 O O . GLY A 1 189 ? 5.271 -16.024 -2.550 1.00 93.88 189 GLY A O 1
ATOM 1351 N N . LEU A 1 190 ? 4.572 -17.197 -4.335 1.00 94.12 190 LEU A N 1
ATOM 1352 C CA . LEU A 1 190 ? 3.158 -16.856 -4.140 1.00 94.12 190 LEU A CA 1
ATOM 1353 C C . LEU A 1 190 ? 2.599 -17.401 -2.814 1.00 94.12 190 LEU A C 1
ATOM 1355 O O . LEU A 1 190 ? 1.993 -16.618 -2.079 1.00 94.12 190 LEU A O 1
ATOM 1359 N N . PRO A 1 191 ? 2.817 -18.677 -2.428 1.00 96.25 191 PRO A N 1
ATOM 1360 C CA .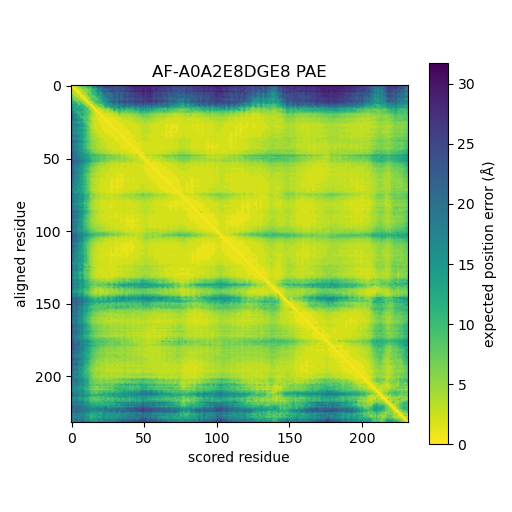 PRO A 1 191 ? 2.411 -19.157 -1.108 1.00 96.25 191 PRO A CA 1
ATOM 1361 C C . PRO A 1 191 ? 3.042 -18.368 0.037 1.00 96.25 191 PRO A C 1
ATOM 1363 O O . PRO A 1 191 ? 2.346 -18.009 0.986 1.00 96.25 191 PRO A O 1
ATOM 1366 N N . ILE A 1 192 ? 4.336 -18.049 -0.062 1.00 95.00 192 ILE A N 1
ATOM 1367 C CA . ILE A 1 192 ? 5.036 -17.235 0.937 1.00 95.00 192 ILE A CA 1
ATOM 1368 C C . ILE A 1 192 ? 4.393 -15.849 1.058 1.00 95.00 192 ILE A C 1
ATOM 1370 O O . ILE A 1 192 ? 4.107 -15.401 2.170 1.00 95.00 192 ILE A O 1
ATOM 1374 N N . ALA A 1 193 ? 4.106 -15.193 -0.069 1.00 94.62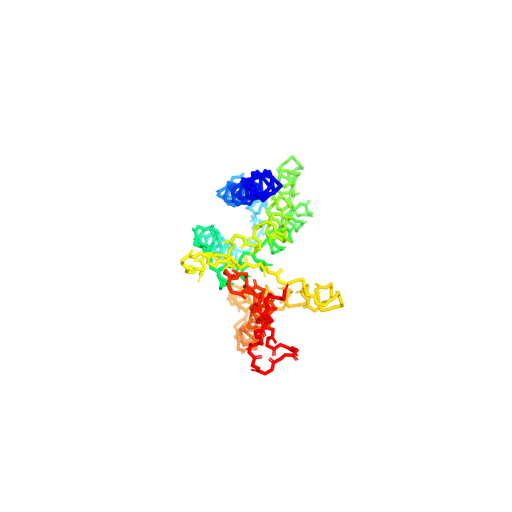 193 ALA A N 1
ATOM 1375 C CA . ALA A 1 193 ? 3.430 -13.903 -0.089 1.00 94.62 193 ALA A CA 1
ATOM 1376 C C . ALA A 1 193 ? 2.033 -13.997 0.545 1.00 94.62 193 ALA A C 1
ATOM 1378 O O . ALA A 1 193 ? 1.685 -13.168 1.382 1.00 94.62 193 ALA A O 1
ATOM 1379 N N . VAL A 1 194 ? 1.251 -15.037 0.234 1.00 95.12 194 VAL A N 1
ATOM 1380 C CA . VAL A 1 194 ? -0.073 -15.262 0.843 1.00 95.12 194 VAL A CA 1
ATOM 1381 C C . VAL A 1 194 ? 0.029 -15.437 2.360 1.00 95.12 194 VAL A C 1
ATOM 1383 O O . VAL A 1 194 ? -0.772 -14.857 3.098 1.00 95.12 194 VAL A O 1
ATOM 1386 N N . LEU A 1 195 ? 1.005 -16.205 2.847 1.00 94.38 195 LEU A N 1
ATOM 1387 C CA . LEU A 1 195 ? 1.233 -16.386 4.283 1.00 94.38 195 LEU A CA 1
ATOM 1388 C C . LEU A 1 195 ? 1.646 -15.073 4.960 1.00 94.38 195 LEU A C 1
ATOM 1390 O O . LEU A 1 195 ? 1.118 -14.749 6.024 1.00 94.38 195 LEU A O 1
ATOM 1394 N N . ALA A 1 196 ? 2.517 -14.288 4.325 1.00 93.19 196 ALA A N 1
ATOM 1395 C CA . ALA A 1 196 ? 2.934 -12.983 4.827 1.00 93.19 196 ALA A CA 1
ATOM 1396 C C . ALA A 1 196 ? 1.763 -11.981 4.867 1.00 93.19 196 ALA A C 1
ATOM 1398 O O . ALA A 1 196 ? 1.543 -11.356 5.904 1.00 93.19 196 ALA A O 1
ATOM 1399 N N . VAL A 1 197 ? 0.935 -11.906 3.814 1.00 93.81 197 VAL A N 1
ATOM 1400 C CA . VAL A 1 197 ? -0.303 -11.097 3.802 1.00 93.81 197 VAL A CA 1
ATOM 1401 C C . VAL A 1 197 ? -1.233 -11.521 4.935 1.00 93.81 197 VAL A C 1
ATOM 1403 O O . VAL A 1 197 ? -1.764 -10.670 5.650 1.00 93.81 197 VAL A O 1
ATOM 1406 N N . ARG A 1 198 ? -1.431 -12.832 5.132 1.00 91.75 198 ARG A N 1
ATOM 1407 C CA . ARG A 1 198 ? -2.259 -13.351 6.230 1.00 91.75 198 ARG A CA 1
ATOM 1408 C C . ARG A 1 198 ? -1.706 -12.922 7.586 1.00 91.75 198 ARG A C 1
ATOM 1410 O O . ARG A 1 198 ? -2.483 -12.443 8.407 1.00 91.75 198 ARG A O 1
ATOM 1417 N N . ALA A 1 199 ? -0.397 -13.031 7.802 1.00 88.50 199 ALA A N 1
ATOM 1418 C CA . ALA A 1 199 ? 0.247 -12.599 9.040 1.00 88.50 199 ALA A CA 1
ATOM 1419 C C . ALA A 1 199 ? 0.050 -11.093 9.295 1.00 88.50 199 ALA A C 1
ATOM 1421 O O . ALA A 1 199 ? -0.352 -10.700 10.391 1.00 88.50 199 ALA A O 1
ATOM 1422 N N . THR A 1 200 ? 0.233 -10.242 8.279 1.00 88.56 200 THR A N 1
ATOM 1423 C CA . THR A 1 200 ? -0.006 -8.792 8.397 1.00 88.56 200 THR A CA 1
ATOM 1424 C C . THR A 1 200 ? -1.485 -8.465 8.642 1.00 88.56 200 THR A C 1
ATOM 1426 O O . THR A 1 200 ? -1.807 -7.578 9.437 1.00 88.56 200 THR A O 1
ATOM 1429 N N . ASN A 1 201 ? -2.403 -9.205 8.014 1.00 89.56 201 ASN A N 1
ATOM 1430 C CA . ASN A 1 201 ? -3.841 -9.035 8.217 1.00 89.56 201 ASN A CA 1
ATOM 1431 C C . ASN A 1 201 ? -4.263 -9.384 9.650 1.00 89.56 201 ASN A C 1
ATOM 1433 O O . ASN A 1 201 ? -5.106 -8.692 10.214 1.00 89.56 201 ASN A O 1
ATOM 1437 N N . GLN A 1 202 ? -3.651 -10.397 10.273 1.00 86.25 202 GLN A N 1
ATOM 1438 C CA . GLN A 1 202 ? -3.918 -10.721 11.680 1.00 86.25 202 GLN A CA 1
ATOM 1439 C C . GLN A 1 202 ? -3.541 -9.568 12.620 1.00 86.25 202 GLN A C 1
ATOM 1441 O O . GLN A 1 202 ? -4.285 -9.264 13.548 1.00 86.25 202 GLN A O 1
ATOM 1446 N N . LEU A 1 203 ? -2.444 -8.853 12.346 1.00 82.88 203 LEU A N 1
ATOM 1447 C CA . LEU A 1 203 ? -2.059 -7.671 13.133 1.00 82.88 203 LEU A CA 1
ATOM 1448 C C . LEU A 1 203 ? -3.055 -6.518 12.988 1.00 82.88 203 LEU A C 1
ATOM 1450 O O . LEU A 1 203 ? -3.257 -5.751 13.925 1.00 82.88 203 LEU A O 1
ATOM 1454 N N . THR A 1 204 ? -3.685 -6.414 11.821 1.00 82.88 204 THR A N 1
ATOM 1455 C CA . THR A 1 204 ? -4.700 -5.398 11.517 1.00 82.88 204 THR A CA 1
ATOM 1456 C C . THR A 1 204 ? -6.068 -5.748 12.123 1.00 82.88 204 THR A C 1
ATOM 1458 O O . THR A 1 204 ? -6.947 -4.895 12.209 1.00 82.88 204 THR A O 1
ATOM 1461 N N . ARG A 1 205 ? -6.239 -6.986 12.610 1.00 84.12 205 ARG A N 1
ATOM 1462 C CA . ARG A 1 205 ? -7.454 -7.471 13.280 1.00 84.12 205 ARG A CA 1
ATOM 1463 C C . ARG A 1 205 ? -7.463 -7.311 14.798 1.00 84.12 205 ARG A C 1
ATOM 1465 O O . ARG A 1 205 ? -8.274 -7.920 15.485 1.00 84.12 205 ARG A O 1
ATOM 1472 N N . ARG A 1 206 ? -6.550 -6.495 15.322 1.00 86.06 206 ARG A N 1
ATOM 1473 C CA . ARG A 1 206 ? -6.424 -6.213 16.751 1.00 86.06 206 ARG A CA 1
ATOM 1474 C C . ARG A 1 206 ? -7.010 -4.839 17.024 1.00 86.06 206 ARG A C 1
ATOM 1476 O O . ARG A 1 206 ? -6.410 -3.835 16.642 1.00 86.06 206 ARG A O 1
ATOM 1483 N N . TRP A 1 207 ? -8.172 -4.780 17.659 1.00 85.88 207 TRP A N 1
ATOM 1484 C CA . TRP A 1 207 ? -8.856 -3.518 17.926 1.00 85.88 207 TRP A CA 1
ATOM 1485 C C . TRP A 1 207 ? -9.618 -3.534 19.245 1.00 85.88 207 TRP A C 1
ATOM 1487 O O . TRP A 1 207 ? -9.977 -4.575 19.793 1.00 85.88 207 TRP A O 1
ATOM 1497 N N . VAL A 1 208 ? -9.882 -2.338 19.749 1.00 84.94 208 VAL A N 1
ATOM 1498 C CA . VAL A 1 208 ? -10.760 -2.102 20.890 1.00 84.94 208 VAL A CA 1
ATOM 1499 C C . VAL A 1 208 ? -12.060 -1.513 20.378 1.00 84.94 208 VAL A C 1
ATOM 1501 O O . VAL A 1 208 ? -12.041 -0.566 19.595 1.00 84.94 208 VAL A O 1
ATOM 1504 N N . VAL A 1 209 ? -13.181 -2.063 20.834 1.00 86.38 209 VAL A N 1
ATOM 1505 C CA . VAL A 1 209 ? -14.521 -1.547 20.556 1.00 86.38 209 VAL A CA 1
ATOM 1506 C C . VAL A 1 209 ? -15.010 -0.796 21.789 1.00 86.38 209 VAL A C 1
ATOM 1508 O O . VAL A 1 209 ? -15.110 -1.367 22.875 1.00 86.38 209 VAL A O 1
ATOM 1511 N N . LEU A 1 210 ? -15.308 0.489 21.636 1.00 81.50 210 LEU A N 1
ATOM 1512 C CA . LEU A 1 210 ? -16.001 1.281 22.645 1.00 81.50 210 LEU A CA 1
ATOM 1513 C C . LEU A 1 210 ? -17.500 1.212 22.369 1.00 81.50 210 LEU A C 1
ATOM 1515 O O . LEU A 1 210 ? -17.941 1.575 21.282 1.00 81.50 210 LEU A O 1
ATOM 1519 N N . VAL A 1 211 ? -18.266 0.766 23.361 1.00 81.88 211 VAL A N 1
ATOM 1520 C CA . VAL A 1 211 ? -19.727 0.612 23.308 1.00 81.88 211 VAL A CA 1
ATOM 1521 C C . VAL A 1 211 ? -20.325 1.421 24.467 1.00 81.88 211 VAL A C 1
ATOM 1523 O O . VAL A 1 211 ? -19.650 1.602 25.485 1.00 81.88 211 VAL A O 1
ATOM 1526 N N . PRO A 1 212 ? -21.585 1.894 24.402 1.00 78.56 212 PRO A N 1
ATOM 1527 C CA . PRO A 1 212 ? -22.206 2.584 25.538 1.00 78.56 212 PRO A CA 1
ATOM 1528 C C . PRO A 1 212 ? -22.126 1.815 26.872 1.00 78.56 212 PRO A C 1
ATOM 1530 O O . PRO A 1 212 ? -21.971 2.432 27.924 1.00 78.56 212 PRO A O 1
ATOM 1533 N N . ALA A 1 213 ? -22.160 0.478 26.825 1.00 73.75 213 ALA A N 1
ATOM 1534 C CA . ALA A 1 213 ? -22.078 -0.398 27.996 1.00 73.75 213 ALA A CA 1
ATOM 1535 C C . ALA A 1 213 ? -20.655 -0.571 28.578 1.00 73.75 213 ALA A C 1
ATOM 1537 O O . ALA A 1 213 ? -20.511 -0.987 29.728 1.00 73.75 213 ALA A O 1
ATOM 1538 N N . GLY A 1 214 ? -19.594 -0.270 27.820 1.00 79.19 214 GLY A N 1
ATOM 1539 C CA . GLY A 1 214 ? -18.223 -0.567 28.243 1.00 79.19 214 GLY A CA 1
ATOM 1540 C C . GLY A 1 214 ? -17.213 -0.655 27.098 1.00 79.19 214 GLY A C 1
ATOM 1541 O O . GLY A 1 214 ? -17.342 0.015 26.074 1.00 79.19 214 GLY A O 1
ATOM 1542 N N . LEU A 1 215 ? -16.177 -1.470 27.293 1.00 83.44 215 LEU A N 1
ATOM 1543 C CA . LEU A 1 215 ? -15.070 -1.652 26.354 1.00 83.44 215 LEU A CA 1
ATOM 1544 C C . LEU A 1 215 ? -14.898 -3.139 26.026 1.00 83.44 215 LEU A C 1
ATOM 1546 O O . LEU A 1 215 ? -14.872 -3.967 26.933 1.00 83.44 215 LEU A O 1
ATOM 1550 N N . VAL A 1 216 ? -14.763 -3.470 24.740 1.00 81.69 216 VAL A N 1
ATOM 1551 C CA . VAL A 1 216 ? -14.527 -4.841 24.263 1.00 81.69 216 VAL A CA 1
ATOM 1552 C C . VAL A 1 216 ? -13.155 -4.927 23.619 1.00 81.69 216 VAL A C 1
ATOM 1554 O O . VAL A 1 216 ? -12.876 -4.218 22.649 1.00 81.69 216 VAL A O 1
ATOM 1557 N N . LEU A 1 217 ? -12.303 -5.814 24.121 1.00 82.81 217 LEU A N 1
ATOM 1558 C CA . LEU A 1 217 ? -10.986 -6.049 23.538 1.00 82.81 217 LEU A CA 1
ATOM 1559 C C . LEU A 1 217 ? -11.048 -7.216 22.545 1.00 82.81 217 LEU A C 1
ATOM 1561 O O . LEU A 1 217 ? -11.315 -8.349 22.936 1.00 82.81 217 LEU A O 1
ATOM 1565 N N . HIS A 1 218 ? -10.778 -6.943 21.266 1.00 79.38 218 HIS A N 1
ATOM 1566 C CA . HIS A 1 218 ? -10.588 -7.968 20.239 1.00 79.38 218 HIS A CA 1
ATOM 1567 C C . HIS A 1 218 ? -9.092 -8.095 19.938 1.00 79.38 218 HIS A C 1
ATOM 1569 O O . HIS A 1 218 ? -8.534 -7.337 19.143 1.00 79.38 218 HIS A O 1
ATOM 1575 N N . ASP A 1 219 ? -8.432 -9.049 20.596 1.00 80.38 219 ASP A N 1
ATOM 1576 C CA . ASP A 1 219 ? -7.028 -9.376 20.346 1.00 80.38 219 ASP A CA 1
ATOM 1577 C C . ASP A 1 219 ? -6.832 -10.889 20.234 1.00 80.38 219 ASP A C 1
ATOM 1579 O O . ASP A 1 219 ? -6.642 -11.572 21.234 1.00 80.38 219 ASP A O 1
ATOM 1583 N N . HIS A 1 220 ? -6.823 -11.402 19.002 1.00 71.81 220 HIS A N 1
ATOM 1584 C CA . HIS A 1 220 ? -6.634 -12.829 18.721 1.00 71.81 220 HIS A CA 1
ATOM 1585 C C . HIS A 1 220 ? -5.252 -13.380 19.116 1.00 71.81 220 HIS A C 1
ATOM 1587 O O . HIS A 1 220 ? -5.059 -14.593 19.092 1.00 71.81 220 HIS A O 1
ATOM 1593 N N . LEU A 1 221 ? -4.275 -12.520 19.435 1.00 67.06 221 LEU A N 1
ATOM 1594 C CA . LEU A 1 221 ? -2.946 -12.957 19.878 1.00 67.06 221 LEU A CA 1
ATOM 1595 C C . LEU A 1 221 ? -2.847 -13.089 21.398 1.00 67.06 221 LEU A C 1
ATOM 1597 O O . LEU A 1 221 ? -2.035 -13.870 21.885 1.00 67.06 221 LEU A O 1
ATOM 1601 N N . ALA A 1 222 ? -3.637 -12.309 22.135 1.00 69.25 222 ALA A N 1
ATOM 1602 C CA . ALA A 1 222 ? -3.599 -12.271 23.594 1.00 69.25 222 ALA A CA 1
ATOM 1603 C C . ALA A 1 222 ? -4.794 -12.984 24.244 1.00 69.25 222 ALA A C 1
ATOM 1605 O O . ALA A 1 222 ? -4.682 -13.445 25.378 1.00 69.25 222 ALA A O 1
ATOM 1606 N N . LEU A 1 223 ? -5.931 -13.072 23.547 1.00 60.88 223 LEU A N 1
ATOM 1607 C CA . LEU A 1 223 ? -7.189 -13.600 24.062 1.00 60.88 223 LEU A CA 1
ATOM 1608 C C . LEU A 1 223 ? -7.821 -14.570 23.057 1.00 60.88 223 LEU A C 1
ATOM 1610 O O . LEU A 1 223 ? -7.913 -14.281 21.864 1.00 60.88 223 LEU A O 1
ATOM 1614 N N . ALA A 1 224 ? -8.295 -15.713 23.555 1.00 62.47 224 ALA A N 1
ATOM 1615 C CA . ALA A 1 224 ? -9.067 -16.662 22.753 1.00 62.47 224 ALA A CA 1
ATOM 1616 C C . ALA A 1 224 ? -10.488 -16.142 22.466 1.00 62.47 224 ALA A C 1
ATOM 1618 O O . ALA A 1 224 ? -11.013 -16.356 21.375 1.00 62.47 224 ALA A O 1
ATOM 1619 N N . GLU A 1 225 ? -11.078 -15.414 23.422 1.00 66.06 225 GLU A N 1
ATOM 1620 C CA . GLU A 1 225 ? -12.429 -14.856 23.339 1.00 66.06 225 GLU A CA 1
ATOM 1621 C C . GLU A 1 225 ? -12.435 -13.349 23.658 1.00 66.06 225 GLU A C 1
ATOM 1623 O O . GLU A 1 225 ? -11.674 -12.903 24.523 1.00 66.06 225 GLU A O 1
ATOM 1628 N N . PRO A 1 226 ? -13.273 -12.543 22.976 1.00 73.38 226 PRO A N 1
ATOM 1629 C CA . PRO A 1 226 ? -13.386 -11.114 23.243 1.00 73.38 226 PRO A CA 1
ATOM 1630 C C . PRO A 1 226 ? -13.977 -10.866 24.636 1.00 73.38 226 PRO A C 1
ATOM 1632 O O . PRO A 1 226 ? -15.076 -11.321 24.951 1.00 73.38 226 PRO A O 1
ATOM 1635 N N . THR A 1 227 ? -13.256 -10.120 25.473 1.00 75.44 227 THR A N 1
ATOM 1636 C CA . THR A 1 227 ? -13.660 -9.848 26.859 1.00 75.44 227 THR A CA 1
ATOM 1637 C C . THR A 1 227 ? -14.344 -8.488 26.987 1.00 75.44 227 THR A C 1
ATOM 1639 O O . THR A 1 227 ? -13.858 -7.473 26.478 1.00 75.44 227 THR A O 1
ATOM 1642 N N . LEU A 1 228 ? -15.494 -8.470 27.671 1.00 74.62 228 LEU A N 1
ATOM 1643 C CA . LEU A 1 228 ? -16.237 -7.256 28.009 1.00 74.62 228 LEU A CA 1
ATOM 1644 C C . LEU A 1 228 ? -15.759 -6.703 29.349 1.00 74.62 228 LEU A C 1
ATOM 1646 O O . LEU A 1 228 ? -15.902 -7.347 30.387 1.00 74.62 228 LEU A O 1
ATOM 1650 N N . LEU A 1 229 ? -15.247 -5.478 29.330 1.00 78.12 229 LEU A N 1
ATOM 1651 C CA . LEU A 1 229 ? -14.966 -4.702 30.529 1.00 78.12 229 LEU A CA 1
ATOM 1652 C C . LEU A 1 229 ? -16.113 -3.710 30.732 1.00 78.12 229 LEU A C 1
ATOM 1654 O O . LEU A 1 229 ? -16.245 -2.724 29.998 1.00 78.12 229 LEU A O 1
ATOM 1658 N N . ALA A 1 230 ? -16.975 -4.006 31.706 1.00 74.88 230 ALA A N 1
ATOM 1659 C CA . ALA A 1 230 ? -18.092 -3.144 32.070 1.00 74.88 230 ALA A CA 1
ATOM 1660 C C . ALA A 1 230 ? -17.586 -1.836 32.693 1.00 74.88 230 ALA A C 1
ATOM 1662 O O . ALA A 1 230 ? -16.592 -1.814 33.421 1.00 74.88 230 ALA A O 1
ATOM 1663 N N . ARG A 1 231 ? -18.280 -0.733 32.410 1.00 69.56 231 ARG A N 1
ATOM 1664 C CA . ARG A 1 231 ? -17.993 0.557 33.041 1.00 69.56 231 ARG A CA 1
ATOM 1665 C C . ARG A 1 231 ? -18.536 0.547 34.477 1.00 69.56 231 ARG A C 1
ATOM 1667 O O . ARG A 1 231 ? -19.750 0.493 34.646 1.00 69.56 231 ARG A O 1
ATOM 1674 N N . SER A 1 232 ? -17.648 0.599 35.473 1.00 60.59 232 SER A N 1
ATOM 1675 C CA . SER A 1 232 ? -17.985 0.840 36.889 1.00 60.59 232 SER A CA 1
ATOM 1676 C C . SER A 1 232 ? -18.232 2.315 37.176 1.00 60.59 232 SER A C 1
ATOM 1678 O O . SER A 1 232 ? -17.448 3.131 36.630 1.00 60.59 232 SER A O 1
#

Mean predicted aligned error: 6.76 Å

Foldseek 3Di:
DVVVVVVVVVVVVVVVLLVVLVVLLVLLLVLLVCLCVQQVVLLLQLCVPDDPLLSVLVVVVVVVLSVLLNVLSVQQALLSLLSLQLSLVVQLVSLVVSCVRHPDNVSSVSSNVSSPSSNDSSPDQSPLQRSHQSPDDDPKGKGADDDDPCCCPPVSVVLSCLLVQLVSVLSSCVSVVVPVVSVVSPVPSVVSNVVSSVVSSLSSQWIWMDDPQAIWGGRVVPDVDIDGDGDD

Sequence (232 aa):
MAAVAKGIFQRENGTGARRSETATAWILRAAWLTLPLTLGPALADSLDSRAAGLRTTTSVGLWALWSVGLLATLIPHPVTLTVVRIGGPATTAAAAWAAVTTDEPVGAVIAVAAGLLVGASALSAPVGDLFVDGASYGDERRFLLRGPGPVALLLGPLAWVMVVTGTITGPLLLADSRWIPGTAACIIGLPIAVLAVRATNQLTRRWVVLVPAGLVLHDHLALAEPTLLARS

pLDDT: mean 88.37, std 11.44, range [48.47, 98.19]